Protein AF-A0A968U7D8-F1 (afdb_monomer)

Nearest PDB structures (foldseek):
  7tpj-assembly1_B  TM=7.126E-01  e=6.373E-02  Cupriavidus metallidurans

Radius of gyration: 24.8 Å; Cα contacts (8 Å, |Δi|>4): 203; chains: 1; bounding box: 67×47×80 Å

Mean predicted aligned error: 13.42 Å

Solvent-accessible surface area (backbone atoms only — not comparable to full-atom values): 14928 Å² total; per-residue (Å²): 137,85,56,70,62,60,52,45,51,53,50,19,68,74,64,77,76,44,63,62,69,59,46,50,49,50,52,21,46,52,28,24,49,52,45,13,66,78,21,48,62,56,19,66,32,85,82,35,56,47,71,46,37,78,76,50,53,60,85,88,51,54,75,68,51,71,77,50,54,69,52,52,14,35,64,42,42,37,27,17,17,24,6,52,51,35,49,51,51,51,51,50,52,52,50,51,52,51,50,49,51,54,52,47,70,71,28,71,66,41,72,70,35,66,68,62,45,55,50,51,52,51,50,52,50,50,52,50,56,48,51,62,50,29,60,67,30,57,53,72,86,40,64,67,54,40,50,51,50,52,53,48,52,52,51,50,51,50,55,47,38,73,58,65,68,66,73,85,74,81,64,98,54,73,60,65,57,50,52,51,51,52,51,51,51,53,50,50,51,51,50,54,67,54,45,52,63,53,51,50,38,51,54,54,48,51,55,50,52,52,53,50,49,53,29,54,48,33,45,73,74,67,40,52,66,60,20,50,52,47,50,51,51,51,58,50,55,65,73,67,56,61,76,86,49,50,71,56,45,54,59,57,50,58,65,57,54,73,76,64,72,80,81,76,80,86,78,78,136

Secondary structure (DSSP, 8-state):
---HHHHHHHHHHHHT--HHHHHHHHHHHHHHHHHHHHTTTT-S-TT-HHHHHHHH--GGGHHHHHT------HHHHHHHHHHHHHHHHHHHHHHHHHHHHHHHHT-HHHHH-HHHHHHHHHHHHHHHHHHHHHHH---TTSHHHHHHHHHHHHHHHHHHHHHH-----S---HHHHHHHHHHHHHHHHHHHHHHHHHHHHHHHHHHHHHHHHHHHHHHHTT-HHHHHHHHHHHHHHHHTS-GGGHHHHHHHHHHHHTT----------

Sequence (269 aa):
MFNNRLQSLVSSLLSGRGGSELLYRIIAGYTGGRIGLDHLAFGAGPGSAALLYQHYRPDWAGREAEMMFQLHSTPVQIWAELGSAGVLTSAIAILALLGLFIRLHFCASWQRDRTHQVITYALFGGLLAYGVQAITDYQLDVFAISGSLVITIASLAYIGQVHTKELVTLGDYPQPRRWLAVTVTAFSTAAIVWIVPVDAAWHFSAIGFNSLDDIAYDARNGDLEKAQDGLQKFKRNTRTLPRACELGVLLSISVGLESWQPIKAISRP

Foldseek 3Di:
DPDPPVVCVVVCVVVVNPPLLVLLLVQLLQLLVVLLVVVAAFAPAPPCQLVCQVVSGDPVSPPSSVPDSHSFAQVSNQSRHGHPNSVVVVVVVVVVLVVLVVVLVPQPVNVVDPVLVVLSCVLVVVVVVVVVNRRRGPCCVPPLVVLVNVVSVVSSVVSSCVRVVDDPCPDPDPVVVVVVVVVSVVVSVVSVVVVVLLVVLVVVVVVLVVLQVVLVVCVVVVVPVVSVVSVVVSVVVVVPDPPVSVVNNVVVVVVVVVPDDDDDDPDDD

Structure (mmCIF, N/CA/C/O backbone):
data_AF-A0A968U7D8-F1
#
_entry.id   AF-A0A968U7D8-F1
#
loop_
_atom_site.group_PDB
_atom_site.id
_atom_site.type_symbol
_atom_site.label_atom_id
_atom_site.label_alt_id
_atom_site.label_comp_id
_atom_site.label_asym_id
_atom_site.label_entity_id
_atom_site.label_seq_id
_atom_site.pdbx_PDB_ins_code
_atom_site.Cartn_x
_atom_site.Cartn_y
_atom_site.Cartn_z
_atom_site.occupancy
_atom_site.B_iso_or_equiv
_atom_site.auth_seq_id
_atom_site.auth_comp_id
_atom_site.auth_asym_id
_atom_site.auth_atom_id
_atom_site.pdbx_PDB_model_num
ATOM 1 N N . MET A 1 1 ? 15.044 -4.299 12.269 1.00 37.12 1 MET A N 1
ATOM 2 C CA . MET A 1 1 ? 15.496 -4.172 10.868 1.00 37.12 1 MET A CA 1
ATOM 3 C C . MET A 1 1 ? 15.237 -2.742 10.418 1.00 37.12 1 MET A C 1
ATOM 5 O O . MET A 1 1 ? 14.148 -2.438 9.956 1.00 37.12 1 MET A O 1
ATOM 9 N N . PHE A 1 2 ? 16.181 -1.836 10.668 1.00 31.83 2 PHE A N 1
ATOM 10 C CA . PHE A 1 2 ? 16.073 -0.438 10.250 1.00 31.83 2 PH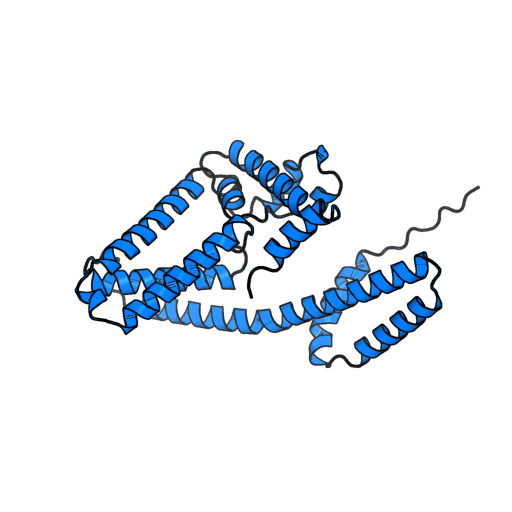E A CA 1
ATOM 11 C C . PHE A 1 2 ? 16.636 -0.338 8.823 1.00 31.83 2 PHE A C 1
ATOM 13 O O . PHE A 1 2 ? 17.811 -0.587 8.596 1.00 31.83 2 PHE A O 1
ATOM 20 N N . ASN A 1 3 ? 15.721 -0.109 7.885 1.00 49.12 3 ASN A N 1
ATOM 21 C CA . ASN A 1 3 ? 15.834 0.247 6.470 1.00 49.12 3 ASN A CA 1
ATOM 22 C C . ASN A 1 3 ? 17.197 0.103 5.737 1.00 49.12 3 ASN A C 1
ATOM 24 O O . ASN A 1 3 ? 17.855 1.097 5.424 1.00 49.12 3 ASN A O 1
ATOM 28 N N . ASN A 1 4 ? 17.536 -1.123 5.313 1.00 55.88 4 ASN A N 1
ATOM 29 C CA . ASN A 1 4 ? 18.620 -1.383 4.350 1.00 55.88 4 ASN A CA 1
ATOM 30 C C . ASN A 1 4 ? 18.441 -0.615 3.022 1.00 55.88 4 ASN A C 1
ATOM 32 O O . ASN A 1 4 ? 19.430 -0.382 2.339 1.00 55.88 4 ASN A O 1
ATOM 36 N N . ARG A 1 5 ? 17.212 -0.200 2.661 1.00 54.72 5 ARG A N 1
ATOM 37 C CA . ARG A 1 5 ? 16.933 0.555 1.426 1.00 54.72 5 ARG A CA 1
ATOM 38 C C . ARG A 1 5 ? 17.212 2.050 1.559 1.00 54.72 5 ARG A C 1
ATOM 40 O O . ARG A 1 5 ? 17.723 2.673 0.645 1.00 54.72 5 ARG A O 1
ATOM 47 N N . LEU A 1 6 ? 16.942 2.650 2.716 1.00 58.19 6 LEU A N 1
ATOM 48 C CA . LEU A 1 6 ? 17.333 4.046 2.970 1.00 58.19 6 LEU A CA 1
ATOM 49 C C . LEU A 1 6 ? 18.855 4.152 3.089 1.00 58.19 6 LEU A C 1
ATOM 51 O O . LEU A 1 6 ? 19.464 5.085 2.574 1.00 58.19 6 LEU A O 1
ATOM 55 N N . GLN A 1 7 ? 19.473 3.140 3.699 1.00 61.81 7 GLN A N 1
ATOM 56 C CA . GLN A 1 7 ? 20.921 3.017 3.748 1.00 61.81 7 GLN A CA 1
ATOM 57 C C . GLN A 1 7 ? 21.521 2.730 2.363 1.00 61.81 7 GLN A C 1
ATOM 59 O O . GLN A 1 7 ? 22.565 3.301 2.060 1.00 61.81 7 GLN A O 1
ATOM 64 N N . SER A 1 8 ? 20.860 1.934 1.507 1.00 58.19 8 SER A N 1
ATOM 65 C CA . SER A 1 8 ? 21.276 1.746 0.110 1.00 58.19 8 SER A CA 1
ATOM 66 C C . SER A 1 8 ? 21.090 3.012 -0.713 1.00 58.19 8 SER A C 1
ATOM 68 O O . SER A 1 8 ? 21.967 3.314 -1.502 1.00 58.19 8 SER A O 1
ATOM 70 N N . LEU A 1 9 ? 20.030 3.796 -0.508 1.00 58.75 9 LEU A N 1
ATOM 71 C CA . LEU A 1 9 ? 19.824 5.084 -1.180 1.00 58.75 9 LEU A CA 1
ATOM 72 C C . LEU A 1 9 ? 20.915 6.088 -0.800 1.00 58.75 9 LEU A C 1
ATOM 74 O O . LEU A 1 9 ? 21.513 6.707 -1.675 1.00 58.75 9 LEU A O 1
ATOM 78 N N . VAL A 1 10 ? 21.227 6.210 0.493 1.00 63.12 10 VAL A N 1
ATOM 79 C CA . VAL A 1 10 ? 22.286 7.104 0.987 1.00 63.12 10 VAL A CA 1
ATOM 80 C C . VAL A 1 10 ? 23.666 6.632 0.523 1.00 63.12 10 VAL A C 1
ATOM 82 O O . VAL A 1 10 ? 24.458 7.441 0.041 1.00 63.12 10 VAL A O 1
ATOM 85 N N . SER A 1 11 ? 23.957 5.330 0.599 1.00 59.91 11 SER A N 1
ATOM 86 C CA . SER A 1 11 ? 25.235 4.780 0.134 1.00 59.91 11 SER A CA 1
ATOM 87 C C . SER A 1 11 ? 25.373 4.828 -1.390 1.00 59.91 11 SER A C 1
ATOM 89 O O . SER A 1 11 ? 26.472 5.050 -1.891 1.00 59.91 11 SER A O 1
ATOM 91 N N . SER A 1 12 ? 24.275 4.708 -2.137 1.00 53.06 12 SER A N 1
ATOM 92 C CA . SER A 1 12 ? 24.205 4.855 -3.597 1.00 53.06 12 SER A CA 1
ATOM 93 C C . SER A 1 12 ? 24.460 6.286 -4.052 1.00 53.06 12 SER A C 1
ATOM 95 O O . SER A 1 12 ? 25.180 6.495 -5.029 1.00 53.06 12 SER A O 1
ATOM 97 N N . LEU A 1 13 ? 23.916 7.265 -3.320 1.00 57.75 13 LEU A N 1
ATOM 98 C CA . LEU A 1 13 ? 24.145 8.689 -3.565 1.00 57.75 13 LEU A CA 1
ATOM 99 C C . LEU A 1 13 ? 25.605 9.076 -3.276 1.00 57.75 13 LEU A C 1
ATOM 101 O O . LEU A 1 13 ? 26.202 9.838 -4.029 1.00 57.75 13 LEU A O 1
ATOM 105 N N . LEU A 1 14 ? 26.188 8.521 -2.207 1.00 60.44 14 LEU A N 1
ATOM 106 C CA . LEU A 1 14 ? 27.573 8.777 -1.791 1.00 60.44 14 LEU A CA 1
ATOM 107 C C . LEU A 1 14 ? 28.621 8.040 -2.640 1.00 60.44 14 LEU A C 1
ATOM 109 O O . LEU A 1 14 ? 29.744 8.518 -2.764 1.00 60.44 14 LEU A O 1
ATOM 113 N N . SER A 1 15 ? 28.280 6.884 -3.218 1.00 57.31 15 SER A N 1
ATOM 114 C CA . SER A 1 15 ? 29.212 6.060 -4.007 1.00 57.31 15 SER A CA 1
ATOM 115 C C . SER A 1 15 ? 29.183 6.339 -5.512 1.00 57.31 15 SER A C 1
ATOM 117 O O . SER A 1 15 ? 29.984 5.761 -6.245 1.00 57.31 15 SER A O 1
ATOM 119 N N . GLY A 1 16 ? 28.259 7.182 -5.996 1.00 45.59 16 GLY A N 1
ATOM 120 C CA . GLY A 1 16 ? 28.111 7.495 -7.424 1.00 45.59 16 GLY A CA 1
ATOM 121 C C . GLY A 1 16 ? 27.744 6.290 -8.305 1.00 45.59 16 GLY A C 1
ATOM 122 O O . GLY A 1 16 ? 27.796 6.392 -9.527 1.00 45.59 16 GLY A O 1
ATOM 123 N N . ARG A 1 17 ? 27.388 5.145 -7.700 1.00 46.56 17 ARG A N 1
ATOM 124 C CA . ARG A 1 17 ? 27.105 3.867 -8.379 1.00 46.56 17 ARG A CA 1
ATOM 125 C C . ARG A 1 17 ? 25.620 3.490 -8.437 1.00 46.56 17 ARG A C 1
ATOM 127 O O . ARG A 1 17 ? 25.299 2.494 -9.074 1.00 46.56 17 ARG A O 1
ATOM 134 N N . GLY A 1 18 ? 24.714 4.249 -7.815 1.00 46.81 18 GLY A N 1
ATOM 135 C CA . GLY A 1 18 ? 23.288 3.887 -7.734 1.00 46.81 18 GLY A CA 1
ATOM 136 C C . GLY A 1 18 ? 22.335 4.892 -8.376 1.00 46.81 18 GLY A C 1
ATOM 137 O O . GLY A 1 18 ? 21.416 5.382 -7.726 1.00 46.81 18 GLY A O 1
ATOM 138 N N . GLY A 1 19 ? 22.545 5.184 -9.662 1.00 55.16 19 GLY A N 1
ATOM 139 C CA . GLY A 1 19 ? 21.621 6.002 -10.453 1.00 55.16 19 GLY A CA 1
ATOM 140 C C . GLY A 1 19 ? 20.276 5.320 -10.731 1.00 55.16 19 GLY A C 1
ATOM 141 O O . GLY A 1 19 ? 19.266 6.009 -10.817 1.00 55.16 19 GLY A O 1
ATOM 142 N N . SER A 1 20 ? 20.232 3.987 -10.800 1.00 64.81 20 SER A N 1
ATOM 143 C CA . SER A 1 20 ? 19.057 3.253 -11.284 1.00 64.81 20 SER A CA 1
ATOM 144 C C . SER A 1 20 ? 17.862 3.300 -10.323 1.00 64.81 20 SER A C 1
ATOM 146 O O . SER A 1 20 ? 16.772 3.635 -10.757 1.00 64.81 20 SER A O 1
ATOM 148 N N . GLU A 1 21 ? 18.021 3.076 -9.009 1.00 69.75 21 GLU A N 1
ATOM 149 C CA . GLU A 1 21 ? 16.874 3.065 -8.069 1.00 69.75 21 GLU A CA 1
ATOM 150 C C . GLU A 1 21 ? 16.147 4.415 -7.977 1.00 69.75 21 GLU A C 1
ATOM 152 O O . GLU A 1 21 ? 14.916 4.481 -7.973 1.00 69.75 21 GLU A O 1
ATOM 157 N N . LEU A 1 22 ? 16.903 5.508 -7.909 1.00 73.81 22 LEU A N 1
ATOM 158 C CA . LEU A 1 22 ? 16.326 6.846 -7.837 1.00 73.81 22 LEU A CA 1
ATOM 159 C C . LEU A 1 22 ? 15.701 7.233 -9.184 1.00 73.81 22 LEU A C 1
ATOM 161 O O . LEU A 1 22 ? 14.595 7.774 -9.209 1.00 73.81 22 LEU A O 1
ATOM 165 N N . LEU A 1 23 ? 16.357 6.884 -10.295 1.00 76.69 23 LEU A N 1
ATOM 166 C CA . LEU A 1 23 ? 15.823 7.086 -11.638 1.00 76.69 23 LEU A CA 1
ATOM 167 C C . LEU A 1 23 ? 14.521 6.298 -11.845 1.00 76.69 23 LEU A C 1
ATOM 169 O O . LEU A 1 23 ? 13.540 6.883 -12.294 1.00 76.69 23 LEU A O 1
ATOM 173 N N . TYR A 1 24 ? 14.447 5.043 -11.393 1.00 77.00 24 TYR A N 1
ATOM 174 C CA . TYR A 1 24 ? 13.228 4.228 -11.411 1.00 77.00 24 TYR A CA 1
ATOM 175 C C . TYR A 1 24 ? 12.066 4.910 -10.685 1.00 77.00 24 TYR A C 1
ATOM 177 O O . TYR A 1 24 ? 10.946 4.947 -11.193 1.00 77.00 24 TYR A O 1
ATOM 185 N N . ARG A 1 25 ? 12.323 5.510 -9.519 1.00 79.50 25 ARG A N 1
ATOM 186 C CA . ARG A 1 25 ? 11.300 6.234 -8.746 1.00 79.50 25 ARG A CA 1
ATOM 187 C C . ARG A 1 25 ? 10.848 7.515 -9.440 1.00 79.50 25 ARG A C 1
ATOM 189 O O . ARG A 1 25 ? 9.661 7.828 -9.407 1.00 79.50 25 ARG A O 1
ATOM 196 N N . ILE A 1 26 ? 11.766 8.238 -10.085 1.00 84.88 26 ILE A N 1
ATOM 197 C CA . ILE A 1 26 ? 11.431 9.428 -10.880 1.00 84.88 26 ILE A CA 1
ATOM 198 C C . ILE A 1 26 ? 10.579 9.035 -12.088 1.00 84.88 26 ILE A C 1
ATOM 200 O O . ILE A 1 26 ? 9.543 9.654 -12.321 1.00 84.88 26 ILE A O 1
ATOM 204 N N . ILE A 1 27 ? 10.978 7.998 -12.831 1.00 86.25 27 ILE A N 1
ATOM 205 C CA . ILE A 1 27 ? 10.233 7.482 -13.987 1.00 86.25 27 ILE A CA 1
ATOM 206 C C . ILE A 1 27 ? 8.830 7.062 -13.555 1.00 86.25 27 ILE A C 1
ATOM 208 O O . ILE A 1 27 ? 7.844 7.460 -14.178 1.00 86.25 27 ILE A O 1
ATOM 212 N N . ALA A 1 28 ? 8.727 6.292 -12.473 1.00 86.75 28 ALA A N 1
ATOM 213 C CA . ALA A 1 28 ? 7.457 5.832 -11.940 1.00 86.75 28 ALA A CA 1
ATOM 214 C C . ALA A 1 28 ? 6.570 6.996 -11.473 1.00 86.75 28 ALA A C 1
ATOM 216 O O . ALA A 1 28 ? 5.401 7.063 -11.847 1.00 86.75 28 ALA A O 1
ATOM 217 N N . GLY A 1 29 ? 7.129 7.961 -10.736 1.00 89.44 29 GLY A N 1
ATOM 218 C CA . GLY A 1 29 ? 6.419 9.167 -10.310 1.00 89.44 29 GLY A CA 1
ATOM 219 C C . GLY A 1 29 ? 5.923 10.011 -11.487 1.00 89.44 29 GLY A C 1
ATOM 220 O O . GLY A 1 29 ? 4.773 10.444 -11.490 1.00 89.44 29 GLY A O 1
ATOM 221 N N . TYR A 1 30 ? 6.754 10.193 -12.516 1.00 90.38 30 TYR A N 1
ATOM 222 C CA . TYR A 1 30 ? 6.386 10.910 -13.738 1.00 90.38 30 TYR A CA 1
ATOM 223 C C . TYR A 1 30 ? 5.259 10.201 -14.496 1.00 90.38 30 TYR A C 1
ATOM 225 O O . TYR A 1 30 ? 4.249 10.818 -14.837 1.00 90.38 30 TYR A O 1
ATOM 233 N N . THR A 1 31 ? 5.413 8.894 -14.717 1.00 90.19 31 THR A N 1
ATOM 234 C CA . THR A 1 31 ? 4.444 8.059 -15.440 1.00 90.19 31 THR A CA 1
ATOM 235 C C . THR A 1 31 ? 3.095 8.061 -14.722 1.00 90.19 31 THR A C 1
ATOM 237 O O . THR A 1 31 ? 2.067 8.324 -15.340 1.00 90.19 31 THR A O 1
ATOM 240 N N . GLY A 1 32 ? 3.085 7.868 -13.401 1.00 90.69 32 GLY A N 1
ATOM 241 C CA . GLY A 1 32 ? 1.855 7.896 -12.603 1.00 90.69 32 GLY A CA 1
ATOM 242 C C . GLY A 1 32 ? 1.216 9.263 -12.494 1.00 90.69 32 GLY A C 1
ATOM 243 O O . GLY A 1 32 ? -0.008 9.376 -12.542 1.00 90.69 32 GLY A O 1
ATOM 244 N N . GLY A 1 33 ? 2.040 10.308 -12.410 1.00 91.88 33 GLY A N 1
ATOM 245 C CA . GLY A 1 33 ? 1.580 11.685 -12.503 1.00 91.88 33 GLY A CA 1
ATOM 246 C C . GLY A 1 33 ? 0.805 11.917 -13.796 1.00 91.88 33 GLY A C 1
ATOM 247 O O . GLY A 1 33 ? -0.319 12.405 -13.740 1.00 91.88 33 GLY A O 1
ATOM 248 N N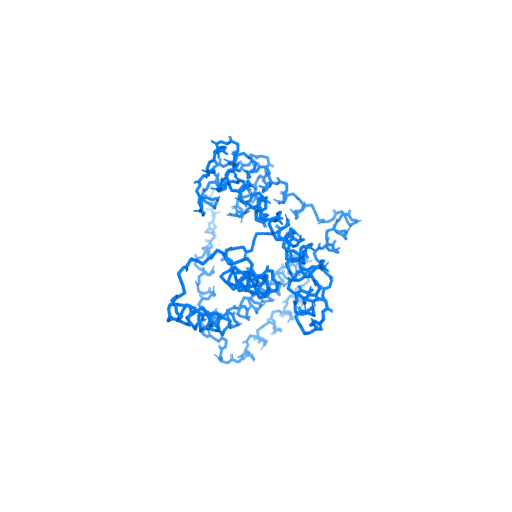 . ARG A 1 34 ? 1.362 11.496 -14.941 1.00 94.06 34 ARG A N 1
ATOM 249 C CA . ARG A 1 34 ? 0.716 11.613 -16.259 1.00 94.06 34 ARG A CA 1
ATOM 250 C C . ARG A 1 34 ? -0.579 10.806 -16.356 1.00 94.06 34 ARG A C 1
ATOM 252 O O . ARG A 1 34 ? -1.584 11.366 -16.771 1.00 94.06 34 ARG A O 1
ATOM 259 N N . ILE A 1 35 ? -0.583 9.548 -15.906 1.00 93.06 35 ILE A N 1
ATOM 260 C CA . ILE A 1 35 ? -1.795 8.709 -15.905 1.00 93.06 35 ILE A CA 1
ATOM 261 C C . ILE A 1 35 ? -2.927 9.383 -15.116 1.00 93.06 35 ILE A C 1
ATOM 263 O O . ILE A 1 35 ? -4.050 9.482 -15.612 1.00 93.06 35 ILE A O 1
ATOM 267 N N . GLY A 1 36 ? -2.636 9.869 -13.904 1.00 92.50 36 GLY A N 1
ATOM 268 C CA . GLY A 1 36 ? -3.647 10.514 -13.065 1.00 92.50 36 GLY A CA 1
ATOM 269 C C . GLY A 1 36 ? -4.061 11.903 -13.563 1.00 92.50 36 GLY A C 1
ATOM 270 O O . GLY A 1 36 ? -5.214 12.286 -13.387 1.00 92.50 36 GLY A O 1
ATOM 271 N N . LEU A 1 37 ? -3.171 12.644 -14.237 1.00 94.50 37 LEU A N 1
ATOM 272 C CA . LEU A 1 37 ? -3.524 13.910 -14.896 1.00 94.50 37 LEU A CA 1
ATOM 273 C C . LEU A 1 37 ? -4.498 13.707 -16.063 1.00 94.50 37 LEU A C 1
ATOM 275 O O . LEU A 1 37 ? -5.379 14.540 -16.258 1.00 94.50 37 LEU A O 1
ATOM 279 N N . ASP A 1 38 ? -4.387 12.594 -16.786 1.00 95.00 38 ASP A N 1
ATOM 280 C CA . ASP A 1 38 ? -5.329 12.242 -17.852 1.00 95.00 38 ASP A CA 1
ATOM 281 C C . ASP A 1 38 ? -6.670 11.724 -17.296 1.00 95.00 38 ASP A C 1
ATOM 283 O O . ASP A 1 38 ? -7.700 11.814 -17.963 1.00 95.00 38 ASP A O 1
ATOM 287 N N . HIS A 1 39 ? -6.686 11.241 -16.047 1.00 92.50 39 HIS A N 1
ATOM 288 C CA . HIS A 1 39 ? -7.860 10.660 -15.391 1.00 92.50 39 HIS A CA 1
ATOM 289 C C . HIS A 1 39 ? -8.151 11.297 -14.018 1.00 92.50 39 HIS A C 1
ATOM 291 O O . HIS A 1 39 ? -8.245 10.624 -12.992 1.00 92.50 39 HIS A O 1
ATOM 297 N N . LEU A 1 40 ? -8.339 12.618 -13.990 1.00 92.69 40 LEU A N 1
ATOM 298 C CA . LEU A 1 40 ? -8.380 13.408 -12.748 1.00 92.69 40 LEU A CA 1
ATOM 299 C C . LEU A 1 40 ? -9.412 12.955 -11.704 1.00 92.69 40 LEU A C 1
ATOM 301 O O . LEU A 1 40 ? -9.119 12.964 -10.509 1.00 92.69 40 LEU A O 1
ATOM 305 N N . ALA A 1 41 ? -10.642 12.634 -12.110 1.00 87.44 41 ALA A N 1
ATOM 306 C CA . ALA A 1 41 ? -11.737 12.415 -11.161 1.00 87.44 41 ALA A CA 1
ATOM 307 C C . ALA A 1 41 ? -11.654 11.037 -10.487 1.00 87.44 41 ALA A C 1
ATOM 309 O O . ALA A 1 41 ? -11.592 10.956 -9.262 1.00 87.44 41 ALA A O 1
ATOM 310 N N . PHE A 1 42 ? -11.622 9.975 -11.294 1.00 90.94 42 PHE A N 1
ATOM 311 C CA . PHE A 1 42 ? -11.740 8.587 -10.835 1.00 90.94 42 PHE A CA 1
ATOM 312 C C . PHE A 1 42 ? -10.511 7.730 -11.146 1.00 90.94 42 PHE A C 1
ATOM 314 O O . PHE A 1 42 ? -10.536 6.532 -10.884 1.00 90.94 42 PHE A O 1
ATOM 321 N N . GLY A 1 43 ? -9.450 8.332 -11.690 1.00 92.38 43 GLY A N 1
ATOM 322 C CA . GLY A 1 43 ? -8.275 7.608 -12.151 1.00 92.38 43 GLY A CA 1
ATOM 323 C C . GLY A 1 43 ? -8.581 6.694 -13.332 1.00 92.38 43 GLY A C 1
ATOM 324 O O . GLY A 1 43 ? -9.683 6.688 -13.888 1.00 92.38 43 GLY A O 1
ATOM 325 N N . ALA A 1 44 ? -7.574 5.936 -13.741 1.00 91.94 44 ALA A N 1
ATOM 326 C CA . ALA A 1 44 ? -7.688 5.007 -14.855 1.00 91.94 44 ALA A CA 1
ATOM 327 C C . ALA A 1 44 ? -8.373 3.669 -14.487 1.00 91.94 44 ALA A C 1
ATOM 329 O O . ALA A 1 44 ? -8.564 2.803 -15.342 1.00 91.94 44 ALA A O 1
ATOM 330 N N . GLY A 1 45 ? -8.764 3.499 -13.221 1.00 89.75 45 GLY A N 1
ATOM 331 C CA . GLY A 1 45 ? -9.384 2.297 -12.672 1.00 89.75 45 GLY A CA 1
ATOM 332 C C . GLY A 1 45 ? -8.394 1.416 -11.897 1.00 89.75 45 GLY A C 1
ATOM 333 O O . GLY A 1 45 ? -7.195 1.410 -12.195 1.00 89.75 45 GLY A O 1
ATOM 334 N N . PRO A 1 46 ? -8.870 0.647 -10.901 1.00 85.38 46 PRO A N 1
ATOM 335 C CA . PRO A 1 46 ? -8.014 -0.211 -10.085 1.00 85.38 46 PRO A CA 1
ATOM 336 C C . PRO A 1 46 ? -7.339 -1.294 -10.935 1.00 85.38 46 PRO A C 1
ATOM 338 O O . PRO A 1 46 ? -7.989 -1.957 -11.743 1.00 85.38 46 PRO A O 1
ATOM 341 N N . GLY A 1 47 ? -6.030 -1.472 -10.761 1.00 84.31 47 GLY A N 1
ATOM 342 C CA . GLY A 1 47 ? -5.214 -2.421 -11.525 1.00 84.31 47 GLY A CA 1
ATOM 343 C C . GLY A 1 47 ? -4.877 -2.000 -12.963 1.00 84.31 47 GLY A C 1
ATOM 344 O O . GLY A 1 47 ? -4.163 -2.725 -13.655 1.00 84.31 47 GLY A O 1
ATOM 345 N N . SER A 1 48 ? -5.344 -0.838 -13.433 1.00 88.25 48 SER A N 1
ATOM 346 C CA . SER A 1 48 ? -5.058 -0.339 -14.792 1.00 88.25 48 SER A CA 1
ATOM 347 C C . SER A 1 48 ? -3.610 0.126 -14.973 1.00 88.25 48 SER A C 1
ATOM 349 O O . SER A 1 48 ? -3.082 0.130 -16.087 1.00 88.25 48 SER A O 1
ATOM 351 N N . ALA A 1 49 ? -2.951 0.487 -13.874 1.00 87.12 49 ALA A N 1
ATOM 352 C CA . ALA A 1 49 ? -1.617 1.060 -13.848 1.00 87.12 49 ALA A CA 1
ATOM 353 C C . ALA A 1 49 ? -0.576 0.230 -14.611 1.00 87.12 49 ALA A C 1
ATOM 355 O O . ALA A 1 49 ? 0.197 0.789 -15.383 1.00 87.12 49 ALA A O 1
ATOM 356 N N . ALA A 1 50 ? -0.575 -1.095 -14.435 1.00 85.56 50 ALA A N 1
ATOM 357 C CA . ALA A 1 50 ? 0.390 -1.980 -15.088 1.00 85.56 50 ALA A CA 1
ATOM 358 C C . ALA A 1 50 ? 0.194 -2.053 -16.611 1.00 85.56 50 ALA A C 1
ATOM 360 O O . ALA A 1 50 ? 1.164 -2.163 -17.361 1.00 85.56 50 ALA A O 1
ATOM 361 N N . LEU A 1 51 ? -1.056 -1.947 -17.073 1.00 87.56 51 LEU A N 1
ATOM 362 C CA . LEU A 1 51 ? -1.400 -1.945 -18.496 1.00 87.56 51 LEU A CA 1
ATOM 363 C C . LEU A 1 51 ? -1.052 -0.603 -19.148 1.00 87.56 51 LEU A C 1
ATOM 365 O O . LEU A 1 51 ? -0.529 -0.561 -20.260 1.00 87.56 51 LEU A O 1
ATOM 369 N N . LEU A 1 52 ? -1.316 0.496 -18.440 1.00 88.69 52 LEU A N 1
ATOM 370 C CA . LEU A 1 52 ? -1.090 1.852 -18.936 1.00 88.69 52 LEU A CA 1
ATOM 371 C C . LEU A 1 52 ? 0.362 2.301 -18.819 1.00 88.69 52 LEU A C 1
ATOM 373 O O . LEU A 1 52 ? 0.776 3.192 -19.558 1.00 88.69 52 LEU A O 1
ATOM 377 N N . TYR A 1 53 ? 1.157 1.665 -17.957 1.00 87.81 53 TYR A N 1
ATOM 378 C CA . TYR A 1 53 ? 2.563 2.009 -17.767 1.00 87.81 53 TYR A CA 1
ATOM 379 C C . TYR A 1 53 ? 3.322 2.081 -19.099 1.00 87.81 53 TYR A C 1
ATOM 381 O O . TYR A 1 53 ? 4.007 3.062 -19.372 1.00 87.81 53 TYR A O 1
ATOM 389 N N . GLN A 1 54 ? 3.129 1.090 -19.977 1.00 86.88 54 GLN A N 1
ATOM 390 C CA . GLN A 1 54 ? 3.812 1.026 -21.273 1.00 86.88 54 GLN A CA 1
ATOM 391 C C . GLN A 1 54 ? 3.392 2.142 -22.238 1.00 86.88 54 GLN A C 1
ATOM 393 O O . GLN A 1 54 ? 4.190 2.551 -23.077 1.00 86.88 54 GLN A O 1
ATOM 398 N N . HIS A 1 55 ? 2.164 2.649 -22.111 1.00 88.12 55 HIS A N 1
ATOM 399 C CA . HIS A 1 55 ? 1.666 3.755 -22.926 1.00 88.12 55 HIS A CA 1
ATOM 400 C C . HIS A 1 55 ? 2.199 5.112 -22.447 1.00 88.12 55 HIS A C 1
ATOM 402 O O . HIS A 1 55 ? 2.495 5.986 -23.256 1.00 88.12 55 HIS A O 1
ATOM 408 N N . TYR A 1 56 ? 2.340 5.279 -21.131 1.00 87.81 56 TYR A N 1
ATOM 409 C CA . TYR A 1 56 ? 2.720 6.548 -20.507 1.00 87.81 56 TYR A CA 1
ATOM 410 C C . TYR A 1 56 ? 4.213 6.679 -20.199 1.00 87.81 56 TYR A C 1
ATOM 412 O O . TYR A 1 56 ? 4.639 7.743 -19.728 1.00 87.81 56 TYR A O 1
ATOM 420 N N . ARG A 1 57 ? 5.003 5.628 -20.457 1.00 86.25 57 ARG A N 1
ATOM 421 C CA . ARG A 1 57 ? 6.441 5.617 -20.185 1.00 86.25 57 ARG A CA 1
ATOM 422 C C . ARG A 1 57 ? 7.142 6.763 -20.931 1.00 86.25 57 ARG A C 1
ATOM 424 O O . ARG A 1 57 ? 6.841 7.016 -22.097 1.00 86.25 57 ARG A O 1
ATOM 431 N N . PRO A 1 58 ? 8.080 7.466 -20.288 1.00 84.31 58 PRO A N 1
ATOM 432 C CA . PRO A 1 58 ? 8.821 8.526 -20.949 1.00 84.31 58 PRO A CA 1
ATOM 433 C C . PRO A 1 58 ? 9.854 7.982 -21.944 1.00 84.31 58 PRO A C 1
ATOM 435 O O . PRO A 1 58 ? 10.619 7.076 -21.616 1.00 84.31 58 PRO A O 1
ATOM 438 N N . ASP A 1 59 ? 9.962 8.619 -23.113 1.00 83.88 59 ASP A N 1
ATOM 439 C CA . ASP A 1 59 ? 10.936 8.248 -24.156 1.00 83.88 59 ASP A CA 1
ATOM 440 C C . ASP A 1 59 ? 12.396 8.357 -23.680 1.00 83.88 59 ASP A C 1
ATOM 442 O O . ASP A 1 59 ? 13.275 7.638 -24.151 1.00 83.88 59 ASP A O 1
ATOM 446 N N . TRP A 1 60 ? 12.662 9.233 -22.705 1.00 81.56 60 TRP A N 1
ATOM 447 C CA . TRP A 1 60 ? 13.997 9.452 -22.141 1.00 81.56 60 TRP A CA 1
ATOM 448 C C . TRP A 1 60 ? 14.465 8.343 -21.188 1.00 81.56 60 TRP A C 1
ATOM 450 O O . TRP A 1 60 ? 15.652 8.283 -20.878 1.00 81.56 60 TRP A O 1
ATOM 460 N N . ALA A 1 61 ? 13.568 7.473 -20.713 1.00 74.38 61 ALA A N 1
ATOM 461 C CA . ALA A 1 61 ? 13.904 6.437 -19.734 1.00 74.38 61 ALA A CA 1
ATOM 462 C C . ALA A 1 61 ? 14.481 5.151 -20.348 1.00 74.38 61 ALA A C 1
ATOM 464 O O . ALA A 1 61 ? 15.006 4.301 -19.627 1.00 74.38 61 ALA A O 1
ATOM 465 N N . GLY A 1 62 ? 14.417 5.011 -21.676 1.00 73.81 62 GLY A N 1
ATOM 466 C CA . GLY A 1 62 ? 15.029 3.905 -22.409 1.00 73.81 62 GLY A CA 1
ATOM 467 C C . GLY A 1 62 ? 14.654 2.518 -21.867 1.00 73.81 62 GLY A C 1
ATOM 468 O O . GLY A 1 62 ? 13.525 2.266 -21.450 1.00 73.81 62 GLY A O 1
ATOM 469 N N . ARG A 1 63 ? 15.637 1.611 -21.864 1.00 67.94 63 ARG A N 1
ATOM 470 C CA . ARG A 1 63 ? 15.477 0.190 -21.509 1.00 67.94 63 ARG A CA 1
ATOM 471 C C . ARG A 1 63 ? 15.148 -0.054 -20.027 1.00 67.94 63 ARG A C 1
ATOM 473 O O . ARG A 1 63 ? 14.641 -1.117 -19.685 1.00 67.94 63 ARG A O 1
ATOM 480 N N . GLU A 1 64 ? 15.417 0.915 -19.153 1.00 67.19 64 GLU A N 1
ATOM 481 C CA . GLU A 1 64 ? 15.115 0.824 -17.719 1.00 67.19 64 GLU A CA 1
ATOM 482 C C . GLU A 1 64 ? 13.604 0.879 -17.448 1.00 67.19 64 GLU A C 1
ATOM 484 O O . GLU A 1 64 ? 13.100 0.114 -16.629 1.00 67.19 64 GLU A O 1
ATOM 489 N N . ALA A 1 65 ? 12.855 1.698 -18.194 1.00 64.56 65 ALA A N 1
ATOM 490 C CA . ALA A 1 65 ? 11.395 1.740 -18.097 1.00 64.56 65 ALA A CA 1
ATOM 491 C C . ALA A 1 65 ? 10.712 0.514 -18.727 1.00 64.56 65 ALA A C 1
ATOM 493 O O . ALA A 1 65 ? 9.623 0.137 -18.311 1.00 64.56 65 ALA A O 1
ATOM 494 N N . GLU A 1 66 ? 11.331 -0.139 -19.713 1.00 64.25 66 GLU A N 1
ATOM 495 C CA . GLU A 1 66 ? 10.734 -1.306 -20.384 1.00 64.25 66 GLU A CA 1
ATOM 496 C C . GLU A 1 66 ? 10.596 -2.522 -19.460 1.00 64.25 66 GLU A C 1
ATOM 498 O O . GLU A 1 66 ? 9.687 -3.330 -19.642 1.00 64.25 66 GLU A O 1
ATOM 503 N N . MET A 1 67 ? 11.467 -2.641 -18.454 1.00 64.94 67 MET A N 1
ATOM 504 C CA . MET A 1 67 ? 11.420 -3.729 -17.471 1.00 64.94 67 MET A CA 1
ATOM 505 C C . MET A 1 67 ? 10.485 -3.432 -16.289 1.00 64.94 67 MET A C 1
ATOM 507 O O . MET A 1 67 ? 10.263 -4.307 -15.452 1.00 64.94 67 MET A O 1
ATOM 511 N N . MET A 1 68 ? 9.933 -2.218 -16.207 1.00 68.06 68 MET A N 1
ATOM 512 C CA . MET A 1 68 ? 9.035 -1.808 -15.133 1.00 68.06 68 MET A CA 1
ATOM 513 C C . MET A 1 68 ? 7.575 -1.912 -15.573 1.00 68.06 68 MET A C 1
ATOM 515 O O . MET A 1 68 ? 7.181 -1.416 -16.624 1.00 68.06 68 MET A O 1
ATOM 519 N N . PHE A 1 69 ? 6.752 -2.531 -14.728 1.00 72.19 69 PHE A N 1
ATOM 520 C CA . PHE A 1 69 ? 5.296 -2.607 -14.909 1.00 72.19 69 PHE A CA 1
ATOM 521 C C . PHE A 1 69 ? 4.530 -2.086 -13.683 1.00 72.19 69 PHE A C 1
ATOM 523 O O . PHE A 1 69 ? 3.319 -2.263 -13.584 1.00 72.19 69 PHE A O 1
ATOM 530 N N . GLN A 1 70 ? 5.220 -1.461 -12.723 1.00 78.81 70 GLN A N 1
ATOM 531 C CA . GLN A 1 70 ? 4.640 -0.989 -11.465 1.00 78.81 70 GLN A CA 1
ATOM 532 C C . GLN A 1 70 ? 5.165 0.407 -11.109 1.00 78.81 70 GLN A C 1
ATOM 534 O O . GLN A 1 70 ? 6.319 0.740 -11.377 1.00 78.81 70 GLN A O 1
ATOM 539 N N . LEU A 1 71 ? 4.317 1.230 -10.477 1.00 82.88 71 LEU A N 1
ATOM 540 C CA . LEU A 1 71 ? 4.685 2.592 -10.070 1.00 82.88 71 LEU A CA 1
ATOM 541 C C . LEU A 1 71 ? 5.422 2.654 -8.724 1.00 82.88 71 LEU A C 1
ATOM 543 O O . LEU A 1 71 ? 5.919 3.713 -8.350 1.00 82.88 71 LEU A O 1
ATOM 547 N N . HIS A 1 72 ? 5.498 1.535 -7.995 1.00 81.19 72 HIS A N 1
ATOM 548 C CA . HIS A 1 72 ? 6.279 1.377 -6.758 1.00 81.19 72 HIS A CA 1
ATOM 549 C C . HIS A 1 72 ? 6.120 2.516 -5.734 1.00 81.19 72 HIS A C 1
ATOM 551 O O . HIS A 1 72 ? 7.051 2.857 -5.009 1.00 81.19 72 HIS A O 1
ATOM 557 N N . SER A 1 73 ? 4.945 3.137 -5.659 1.00 87.81 73 SER A N 1
ATOM 558 C CA . SER A 1 73 ? 4.638 4.161 -4.663 1.00 87.81 73 SER A CA 1
ATOM 559 C C . SER A 1 73 ? 3.135 4.208 -4.454 1.00 87.81 73 SER A C 1
ATOM 561 O O . SER A 1 73 ? 2.383 4.458 -5.393 1.00 87.81 73 SER A O 1
ATOM 563 N N . THR A 1 74 ? 2.684 3.979 -3.220 1.00 90.69 74 THR A N 1
ATOM 564 C CA . THR A 1 74 ? 1.255 3.994 -2.885 1.00 90.69 74 THR A CA 1
ATOM 565 C C . THR A 1 74 ? 0.554 5.315 -3.218 1.00 90.69 74 THR A C 1
ATOM 567 O O . THR A 1 74 ? -0.506 5.250 -3.838 1.00 90.69 74 THR A O 1
ATOM 570 N N . PRO A 1 75 ? 1.089 6.512 -2.895 1.00 92.25 75 PRO A N 1
ATOM 571 C CA . PRO A 1 75 ? 0.416 7.758 -3.268 1.00 92.25 75 PRO A CA 1
ATOM 572 C C . PRO A 1 75 ? 0.320 7.945 -4.787 1.00 92.25 75 PRO A C 1
ATOM 574 O O . PRO A 1 75 ? -0.720 8.376 -5.281 1.00 92.25 75 PRO A O 1
ATOM 577 N N . VAL A 1 76 ? 1.367 7.577 -5.532 1.00 92.56 76 VAL A N 1
ATOM 578 C CA . VAL A 1 76 ? 1.369 7.661 -7.000 1.00 92.56 76 VA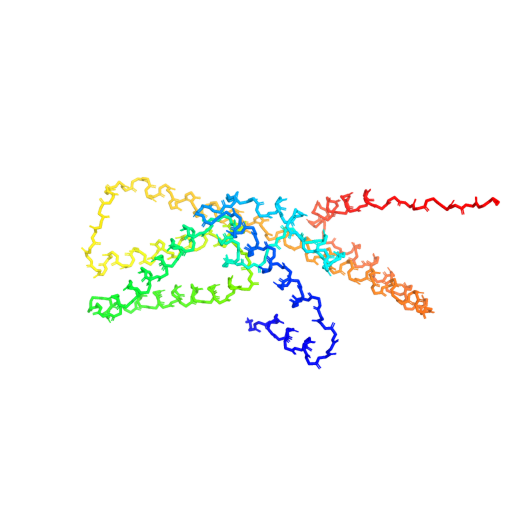L A CA 1
ATOM 579 C C . VAL A 1 76 ? 0.388 6.654 -7.603 1.00 92.56 76 VAL A C 1
ATOM 581 O O . VAL A 1 76 ? -0.337 6.998 -8.532 1.00 92.56 76 VAL A O 1
ATOM 584 N N . GLN A 1 77 ? 0.310 5.440 -7.050 1.00 93.31 77 GLN A N 1
ATOM 585 C CA . GLN A 1 77 ? -0.637 4.415 -7.484 1.00 93.31 77 GLN A CA 1
ATOM 586 C C . GLN A 1 77 ? -2.086 4.851 -7.241 1.00 93.31 77 GLN A C 1
ATOM 588 O O . GLN A 1 77 ? -2.905 4.770 -8.151 1.00 93.31 77 GLN A O 1
ATOM 593 N N . ILE A 1 78 ? -2.400 5.353 -6.040 1.00 92.50 78 ILE A N 1
ATOM 594 C CA . ILE A 1 78 ? -3.742 5.851 -5.700 1.00 92.50 78 ILE A CA 1
ATOM 595 C C . ILE A 1 78 ? -4.131 6.990 -6.642 1.00 92.50 78 ILE A C 1
ATOM 597 O O . ILE A 1 78 ? -5.250 7.011 -7.146 1.00 92.50 78 ILE A O 1
ATOM 601 N N . TRP A 1 79 ? -3.207 7.912 -6.918 1.00 95.25 79 TRP A N 1
ATOM 602 C CA . TRP A 1 79 ? -3.442 8.990 -7.873 1.00 95.25 79 TRP A CA 1
ATOM 603 C C . TRP A 1 79 ? -3.697 8.473 -9.296 1.00 95.25 79 TRP A C 1
ATOM 605 O O . TRP A 1 79 ? -4.660 8.891 -9.930 1.00 95.25 79 TRP A O 1
ATOM 615 N N . ALA A 1 80 ? -2.880 7.547 -9.794 1.00 93.00 80 ALA A N 1
ATOM 616 C CA . ALA A 1 80 ? -3.011 7.017 -11.149 1.00 93.00 80 ALA A CA 1
ATOM 617 C C . ALA A 1 80 ? -4.295 6.187 -11.343 1.00 93.00 80 ALA A C 1
ATOM 619 O O . ALA A 1 80 ? -4.986 6.329 -12.351 1.00 93.00 80 ALA A O 1
ATOM 620 N N . GLU A 1 81 ? -4.637 5.329 -10.380 1.00 93.81 81 GLU A N 1
ATOM 621 C CA . GLU A 1 81 ? -5.751 4.383 -10.513 1.00 93.81 81 GLU A CA 1
ATOM 622 C C . GLU A 1 81 ? -7.095 4.937 -10.053 1.00 93.81 81 GLU A C 1
ATOM 624 O O . GLU A 1 81 ? -8.117 4.581 -10.630 1.00 93.81 81 GLU A O 1
ATOM 629 N N . LEU A 1 82 ? -7.105 5.795 -9.029 1.00 91.50 82 LEU A N 1
ATOM 630 C CA . LEU A 1 82 ? -8.330 6.294 -8.394 1.00 91.50 82 LEU A CA 1
ATOM 631 C C . LEU A 1 82 ? -8.485 7.821 -8.486 1.00 91.50 82 LEU A C 1
ATOM 633 O O . LEU A 1 82 ? -9.519 8.359 -8.077 1.00 91.50 82 LEU A O 1
ATOM 637 N N . GLY A 1 83 ? -7.480 8.533 -9.005 1.00 93.62 83 GLY A N 1
ATOM 638 C CA . GLY A 1 83 ? -7.524 9.978 -9.209 1.00 93.62 83 GLY A CA 1
ATOM 639 C C . GLY A 1 83 ? -7.692 10.767 -7.909 1.00 93.62 83 GLY A C 1
ATOM 640 O O . GLY A 1 83 ? -7.326 10.336 -6.810 1.00 93.62 83 GLY A O 1
ATOM 641 N N . SER A 1 84 ? -8.285 11.951 -8.034 1.00 92.81 84 SER A N 1
ATOM 642 C CA . SER A 1 84 ? -8.607 12.837 -6.913 1.00 92.81 84 SER A CA 1
ATOM 643 C C . SER A 1 84 ? -9.602 12.218 -5.932 1.00 92.81 84 SER A C 1
ATOM 645 O O . SER A 1 84 ? -9.463 12.445 -4.730 1.00 92.81 84 SER A O 1
ATOM 647 N N . ALA A 1 85 ? -10.551 11.395 -6.396 1.00 88.06 85 ALA A N 1
ATOM 648 C CA . ALA A 1 85 ? -11.476 10.683 -5.518 1.00 88.06 85 ALA A CA 1
ATOM 649 C C . ALA A 1 85 ? -10.735 9.710 -4.587 1.00 88.06 85 ALA A C 1
ATOM 651 O O . ALA A 1 85 ? -11.007 9.679 -3.383 1.00 88.06 85 ALA A O 1
ATOM 652 N N . GLY A 1 86 ? -9.761 8.963 -5.115 1.00 88.00 86 GLY A N 1
ATOM 653 C CA . GLY A 1 86 ? -8.896 8.095 -4.318 1.00 88.00 86 GLY A CA 1
ATOM 654 C C . GLY A 1 86 ? -8.080 8.871 -3.295 1.00 88.00 86 GLY A C 1
ATOM 655 O O . GLY A 1 86 ? -8.144 8.570 -2.104 1.00 88.00 86 GLY A O 1
ATOM 656 N N . VAL A 1 87 ? -7.378 9.917 -3.742 1.00 92.94 87 VAL A N 1
ATOM 657 C CA . VAL A 1 87 ? -6.564 10.774 -2.863 1.00 92.94 87 VAL A CA 1
ATOM 658 C C . VAL A 1 87 ? -7.408 11.386 -1.745 1.00 92.94 87 VAL A C 1
ATOM 660 O O . VAL A 1 87 ? -7.013 11.336 -0.579 1.00 92.94 87 VAL A O 1
ATOM 663 N N . LEU A 1 88 ? -8.591 11.913 -2.070 1.00 92.31 88 LEU A N 1
ATOM 664 C CA . LEU A 1 88 ? -9.508 12.492 -1.093 1.00 92.31 88 LEU A CA 1
ATOM 665 C C . LEU A 1 88 ? -10.003 11.440 -0.096 1.00 92.31 88 LEU A C 1
ATOM 667 O O . LEU A 1 88 ? -9.991 11.684 1.109 1.00 92.31 88 LEU A O 1
ATOM 671 N N . THR A 1 89 ? -10.392 10.259 -0.576 1.00 88.88 89 THR A N 1
ATOM 672 C CA . THR A 1 89 ? -10.853 9.163 0.287 1.00 88.88 89 THR A CA 1
ATOM 673 C C . THR A 1 89 ? -9.750 8.712 1.244 1.00 88.88 89 THR A C 1
ATOM 675 O O . THR A 1 89 ? -9.996 8.551 2.440 1.00 88.88 89 THR A O 1
ATOM 678 N N . SER A 1 90 ? -8.513 8.570 0.757 1.00 90.12 90 SER A N 1
ATOM 679 C CA . SER A 1 90 ? -7.355 8.242 1.592 1.00 90.12 90 SER A CA 1
ATOM 680 C C . SER A 1 90 ? -7.053 9.336 2.616 1.00 90.12 90 SER A C 1
ATOM 682 O O . SER A 1 90 ? -6.807 9.024 3.780 1.00 90.12 90 SER A O 1
ATOM 684 N N . ALA A 1 91 ? -7.126 10.611 2.226 1.00 92.69 91 ALA A N 1
ATOM 685 C CA . ALA A 1 91 ? -6.936 11.733 3.141 1.00 92.69 91 ALA A CA 1
ATOM 686 C C . ALA A 1 91 ? -8.001 11.747 4.251 1.00 92.69 91 ALA A C 1
ATOM 688 O O . ALA A 1 91 ? -7.658 11.862 5.427 1.00 92.69 91 ALA A O 1
ATOM 689 N N . ILE A 1 92 ? -9.277 11.551 3.902 1.00 88.12 92 ILE A N 1
ATOM 690 C CA . ILE A 1 92 ? -10.376 11.442 4.871 1.00 88.12 92 ILE A CA 1
ATOM 691 C C . ILE A 1 92 ? -10.138 10.267 5.825 1.00 88.12 92 ILE A C 1
ATOM 693 O O . ILE A 1 92 ? -10.286 10.434 7.033 1.00 88.12 92 ILE A O 1
ATOM 697 N N . ALA A 1 93 ? -9.725 9.102 5.319 1.00 88.06 93 ALA A N 1
ATOM 698 C CA . ALA A 1 93 ? -9.435 7.937 6.152 1.00 88.06 93 ALA A CA 1
ATOM 699 C C . ALA A 1 93 ? -8.287 8.202 7.145 1.00 88.06 93 ALA A C 1
ATOM 701 O O . ALA A 1 93 ? -8.409 7.874 8.325 1.00 88.06 93 ALA A O 1
ATOM 702 N N . ILE A 1 94 ? -7.200 8.845 6.701 1.00 92.19 94 ILE A N 1
ATOM 703 C CA . ILE A 1 94 ? -6.071 9.227 7.566 1.00 92.19 94 ILE A CA 1
ATOM 704 C C . ILE A 1 94 ? -6.528 10.211 8.649 1.00 92.19 94 ILE A C 1
ATOM 706 O O . ILE A 1 94 ? -6.220 10.019 9.826 1.00 92.19 94 ILE A O 1
ATOM 710 N N . LEU A 1 95 ? -7.295 11.239 8.276 1.00 92.81 95 LEU A N 1
ATOM 711 C CA . LEU A 1 95 ? -7.827 12.220 9.224 1.00 92.81 95 LEU A CA 1
ATOM 712 C C . LEU A 1 95 ? -8.802 11.585 10.221 1.00 92.81 95 LEU A C 1
ATOM 714 O O . LEU A 1 95 ? -8.752 11.907 11.406 1.00 92.81 95 LEU A O 1
ATOM 718 N N . ALA A 1 96 ? -9.646 10.651 9.778 1.00 87.81 96 ALA A N 1
ATOM 719 C CA . ALA A 1 96 ? -10.555 9.910 10.647 1.00 87.81 96 ALA A CA 1
ATOM 720 C C . ALA A 1 96 ? -9.791 9.043 11.659 1.00 87.81 96 ALA A C 1
ATOM 722 O O . ALA A 1 96 ? -10.131 9.037 12.842 1.00 87.81 96 ALA A O 1
ATOM 723 N N . LEU A 1 97 ? -8.726 8.359 11.227 1.00 91.75 97 LEU A N 1
ATOM 724 C CA . LEU A 1 97 ? -7.860 7.574 12.112 1.00 91.75 97 LEU A CA 1
ATOM 725 C C . LEU A 1 97 ? -7.119 8.459 13.122 1.00 91.75 97 LEU A C 1
ATOM 727 O O . LEU A 1 97 ? -7.049 8.112 14.301 1.00 91.75 97 LEU A O 1
ATOM 731 N N . LEU A 1 98 ? -6.610 9.616 12.692 1.00 94.00 98 LEU A N 1
ATOM 732 C CA . LEU A 1 98 ? -5.962 10.578 13.584 1.00 94.00 98 LEU A CA 1
ATOM 733 C C . LEU A 1 98 ? -6.958 11.170 14.592 1.00 94.00 98 LEU A C 1
ATOM 735 O O . LEU A 1 98 ? -6.666 11.239 15.785 1.00 94.00 98 LEU A O 1
ATOM 739 N N . GLY A 1 99 ? -8.153 11.544 14.133 1.00 91.56 99 GLY A N 1
ATOM 740 C CA . GLY A 1 99 ? -9.237 12.015 14.991 1.00 91.56 99 GLY A CA 1
ATOM 741 C C . GLY A 1 99 ? -9.648 10.962 16.020 1.00 91.56 99 GLY A C 1
ATOM 742 O O . GLY A 1 99 ? -9.793 11.282 17.200 1.00 91.56 99 GLY A O 1
ATOM 743 N N . LEU A 1 100 ? -9.752 9.694 15.607 1.00 91.81 100 LEU A N 1
ATOM 744 C CA . LEU A 1 100 ? -10.009 8.567 16.502 1.00 91.81 100 LEU A CA 1
ATOM 745 C C . LEU A 1 100 ? -8.903 8.413 17.553 1.00 91.81 100 LEU A C 1
ATOM 747 O O . LEU A 1 100 ? -9.212 8.250 18.732 1.00 91.81 100 LEU A O 1
ATOM 751 N N . PHE A 1 101 ? -7.631 8.491 17.152 1.00 94.44 101 PHE A N 1
ATOM 752 C CA . PHE A 1 101 ? -6.496 8.409 18.073 1.00 94.44 101 PHE A CA 1
ATOM 753 C C . PHE A 1 101 ? -6.543 9.507 19.134 1.00 94.44 101 PHE A C 1
ATOM 755 O O . PHE A 1 101 ? -6.488 9.218 20.329 1.00 94.44 101 PHE A O 1
ATOM 762 N N . ILE A 1 102 ? -6.698 10.760 18.698 1.00 94.62 102 ILE A N 1
ATOM 763 C CA . ILE A 1 102 ? -6.793 11.929 19.577 1.00 94.62 102 ILE A CA 1
ATOM 764 C C . ILE A 1 102 ? -7.959 11.742 20.551 1.00 94.62 102 ILE A C 1
ATOM 766 O O . ILE A 1 102 ? -7.801 11.886 21.762 1.00 94.62 102 ILE A O 1
ATOM 770 N N . ARG A 1 103 ? -9.127 11.350 20.039 1.00 92.25 103 ARG A N 1
ATOM 771 C CA . ARG A 1 103 ? -10.329 11.153 20.848 1.00 92.25 103 ARG A CA 1
ATOM 772 C C . ARG A 1 103 ? -10.171 10.044 21.887 1.00 92.25 103 ARG A C 1
ATOM 774 O O . ARG A 1 103 ? -10.572 10.235 23.034 1.00 92.25 103 ARG A O 1
ATOM 781 N N . LEU A 1 104 ? -9.574 8.913 21.511 1.00 92.81 104 LEU A N 1
ATOM 782 C CA . LEU A 1 104 ? -9.249 7.829 22.441 1.00 92.81 104 LEU A CA 1
ATOM 783 C C . LEU A 1 104 ? -8.268 8.301 23.515 1.00 92.81 104 LEU A C 1
ATOM 785 O O . LEU A 1 104 ? -8.494 8.042 24.695 1.00 92.81 104 LEU A O 1
ATOM 789 N N . HIS A 1 105 ? -7.238 9.054 23.125 1.00 93.69 105 HIS A N 1
ATOM 790 C CA . HIS A 1 105 ? -6.215 9.552 24.040 1.00 93.69 105 HIS A CA 1
ATOM 791 C C . HIS A 1 105 ? -6.787 10.465 25.134 1.00 93.69 105 HIS A C 1
ATOM 793 O O . HIS A 1 105 ? -6.348 10.404 26.283 1.00 93.69 105 HIS A O 1
ATOM 799 N N . PHE A 1 106 ? -7.806 11.262 24.806 1.00 94.12 106 PHE A N 1
ATOM 800 C CA . PHE A 1 106 ? -8.517 12.116 25.763 1.00 94.12 106 PHE A CA 1
ATOM 801 C C . PHE A 1 106 ? -9.684 11.421 26.484 1.00 94.12 106 PHE A C 1
ATOM 803 O O . PHE A 1 106 ? -10.307 12.013 27.367 1.00 94.12 106 PHE A O 1
ATOM 810 N N . CYS A 1 107 ? -9.996 10.165 26.158 1.00 93.62 107 CYS A N 1
ATOM 811 C CA . CYS A 1 107 ? -11.088 9.444 26.795 1.00 93.62 107 CYS A CA 1
ATOM 812 C C . CYS A 1 107 ? -10.665 8.869 28.156 1.00 93.62 107 CYS A C 1
ATOM 814 O O . CYS A 1 107 ? -9.825 7.972 28.242 1.00 93.62 107 CYS A O 1
ATOM 816 N N . ALA A 1 108 ? -11.320 9.312 29.233 1.00 93.62 108 ALA A N 1
ATOM 817 C CA . ALA A 1 108 ? -11.033 8.845 30.592 1.00 93.62 108 ALA A CA 1
ATOM 818 C C . ALA A 1 108 ? -11.240 7.329 30.782 1.00 93.62 108 ALA A C 1
ATOM 820 O O . ALA A 1 108 ? -10.574 6.714 31.614 1.00 93.62 108 ALA A O 1
ATOM 821 N N . SER A 1 109 ? -12.157 6.710 30.025 1.00 93.81 109 SER A N 1
ATOM 822 C CA . SER A 1 109 ? -12.386 5.260 30.102 1.00 93.81 109 SER A CA 1
ATOM 823 C C . SER A 1 109 ? -11.208 4.474 29.517 1.00 93.81 109 SER A C 1
ATOM 825 O O . SER A 1 109 ? -10.764 3.504 30.123 1.00 93.81 109 SER A O 1
ATOM 827 N N . TRP A 1 110 ? -10.654 4.937 28.394 1.00 95.19 110 TRP A N 1
ATOM 828 C CA . TRP A 1 110 ? -9.473 4.354 27.755 1.00 95.19 110 TRP A CA 1
ATOM 829 C C . TRP A 1 110 ? -8.207 4.600 28.585 1.00 95.19 110 TRP A C 1
ATOM 831 O O . TRP A 1 110 ? -7.393 3.698 28.760 1.00 95.19 110 TRP A O 1
ATOM 841 N N . GLN A 1 111 ? -8.071 5.778 29.206 1.00 93.88 111 GLN A N 1
ATOM 842 C CA . GLN A 1 111 ? -6.940 6.097 30.090 1.00 93.88 111 GLN A CA 1
ATOM 843 C C . GLN A 1 111 ? -6.838 5.191 31.335 1.00 93.88 111 GLN A C 1
ATOM 845 O O . GLN A 1 111 ? -5.752 5.046 31.903 1.00 93.88 111 GLN A O 1
ATOM 850 N N . ARG A 1 112 ? -7.936 4.550 31.754 1.00 95.00 112 ARG A N 1
ATOM 851 C CA . ARG A 1 112 ? -7.934 3.580 32.864 1.00 95.00 112 ARG A CA 1
ATOM 852 C C . ARG A 1 112 ? -7.585 2.154 32.428 1.00 95.00 112 ARG A C 1
ATOM 854 O O . ARG A 1 112 ? -7.151 1.372 33.268 1.00 95.00 112 ARG A O 1
ATOM 861 N N . ASP A 1 113 ? -7.731 1.822 31.146 1.00 94.62 113 ASP A N 1
ATOM 862 C CA . ASP A 1 113 ? -7.464 0.486 30.606 1.00 94.62 113 ASP A CA 1
ATOM 863 C C . ASP A 1 113 ? -6.067 0.409 29.968 1.00 94.62 113 ASP A C 1
ATOM 865 O O . ASP A 1 113 ? -5.845 0.795 28.818 1.00 94.62 113 ASP A O 1
ATOM 869 N N . ARG A 1 114 ? -5.095 -0.109 30.729 1.00 94.50 114 ARG A N 1
ATOM 870 C CA . ARG A 1 114 ? -3.707 -0.262 30.263 1.00 94.50 114 ARG A CA 1
ATOM 871 C C . ARG A 1 114 ? -3.567 -1.229 29.090 1.00 94.50 114 ARG A C 1
ATOM 873 O O . ARG A 1 114 ? -2.703 -1.016 28.242 1.00 94.50 114 ARG A O 1
ATOM 880 N N . THR A 1 115 ? -4.392 -2.268 29.028 1.00 94.75 115 THR A N 1
ATOM 881 C CA . THR A 1 115 ? -4.304 -3.287 27.979 1.00 94.75 115 THR A CA 1
ATOM 882 C C . THR A 1 115 ? -4.697 -2.685 26.640 1.00 94.75 115 THR A C 1
ATOM 884 O O . THR A 1 115 ? -3.942 -2.775 25.670 1.00 94.75 115 THR A O 1
ATOM 887 N N . HIS A 1 116 ? -5.838 -1.993 26.597 1.00 93.31 116 HIS A N 1
ATOM 888 C CA . HIS A 1 116 ? -6.278 -1.317 25.382 1.00 93.31 116 HIS A CA 1
ATOM 889 C C . HIS A 1 116 ? -5.329 -0.189 24.970 1.00 93.31 116 HIS A C 1
ATOM 891 O O . HIS A 1 116 ? -5.104 -0.023 23.777 1.00 93.31 116 HIS A O 1
ATOM 897 N N . GLN A 1 117 ? -4.683 0.516 25.906 1.00 95.56 117 GLN A N 1
ATOM 898 C CA . GLN A 1 117 ? -3.646 1.502 25.565 1.00 95.56 117 GLN A CA 1
ATOM 899 C C . GLN A 1 117 ? -2.476 0.894 24.796 1.00 95.56 117 GLN A C 1
ATOM 901 O O . GLN A 1 117 ? -2.117 1.395 23.731 1.00 95.56 117 GLN A O 1
ATOM 906 N N . VAL A 1 118 ? -1.880 -0.178 25.330 1.00 96.38 118 VAL A N 1
ATOM 907 C CA . VAL A 1 118 ? -0.721 -0.833 24.706 1.00 96.38 118 VAL A CA 1
ATOM 908 C C . VAL A 1 118 ? -1.085 -1.339 23.313 1.00 96.38 118 VAL A C 1
ATOM 910 O O . VAL A 1 118 ? -0.341 -1.096 22.365 1.00 96.38 118 VAL A O 1
ATOM 913 N N . ILE A 1 119 ? -2.257 -1.967 23.168 1.00 95.06 119 ILE A N 1
ATOM 914 C CA . ILE A 1 119 ? -2.753 -2.442 21.871 1.00 95.06 119 ILE A CA 1
ATOM 915 C C . ILE A 1 119 ? -2.972 -1.265 20.913 1.00 95.06 119 ILE A C 1
ATOM 917 O O . ILE A 1 119 ? -2.481 -1.302 19.790 1.00 95.06 119 ILE A O 1
ATOM 921 N N . THR A 1 120 ? -3.655 -0.197 21.338 1.00 94.94 120 THR A N 1
ATOM 922 C CA . THR A 1 120 ? -3.892 0.991 20.504 1.00 94.94 120 THR A CA 1
ATOM 923 C C . THR A 1 120 ? -2.579 1.599 20.011 1.00 94.94 120 THR A C 1
ATOM 925 O O . THR A 1 120 ? -2.443 1.836 18.812 1.00 94.94 120 THR A O 1
ATOM 928 N N . TYR A 1 121 ? -1.592 1.805 20.889 1.00 96.44 121 TYR A N 1
ATOM 929 C CA . TYR A 1 121 ? -0.291 2.342 20.481 1.00 96.44 121 TYR A CA 1
ATOM 930 C C . TYR A 1 121 ? 0.472 1.398 19.553 1.00 96.44 121 TYR A C 1
ATOM 932 O O . TYR A 1 121 ? 1.079 1.870 18.596 1.00 96.44 121 TYR A O 1
ATOM 940 N N . ALA A 1 122 ? 0.421 0.085 19.788 1.00 95.44 122 ALA A N 1
ATOM 941 C CA . ALA A 1 122 ? 1.042 -0.891 18.898 1.00 95.44 122 ALA A CA 1
ATOM 942 C C . ALA A 1 122 ? 0.410 -0.864 17.496 1.00 95.44 122 ALA A C 1
ATOM 944 O O . ALA A 1 122 ? 1.130 -0.842 16.499 1.00 95.44 122 ALA A O 1
ATOM 945 N N . LEU A 1 123 ? -0.924 -0.796 17.409 1.00 95.12 123 LEU A N 1
ATOM 946 C CA . LEU A 1 123 ? -1.652 -0.733 16.139 1.00 95.12 123 LEU A CA 1
ATOM 947 C C . LEU A 1 123 ? -1.388 0.585 15.391 1.00 95.12 123 LEU A C 1
ATOM 949 O O . LEU A 1 123 ? -1.072 0.552 14.204 1.00 95.12 123 LEU A O 1
ATOM 953 N N . PHE A 1 124 ? -1.445 1.740 16.066 1.00 96.31 124 PHE A N 1
ATOM 954 C CA . PHE A 1 124 ? -1.107 3.028 15.442 1.00 96.31 124 PHE A CA 1
ATOM 955 C C . PHE A 1 124 ? 0.371 3.125 15.058 1.00 96.31 124 PHE A C 1
ATOM 957 O O . PHE A 1 124 ? 0.686 3.643 13.990 1.00 96.31 124 PHE A O 1
ATOM 964 N N . GLY A 1 125 ? 1.274 2.596 15.887 1.00 95.25 125 GLY A N 1
ATOM 965 C CA . GLY A 1 125 ? 2.697 2.505 15.570 1.00 95.25 125 GLY A CA 1
ATOM 966 C C . GLY A 1 125 ? 2.951 1.646 14.330 1.00 95.25 125 GLY A C 1
ATOM 967 O O . GLY A 1 125 ? 3.710 2.050 13.452 1.00 95.25 125 GLY A O 1
ATOM 968 N N . GLY A 1 126 ? 2.257 0.510 14.213 1.00 93.25 126 GLY A N 1
ATOM 969 C CA . GLY A 1 126 ? 2.281 -0.340 13.021 1.00 93.25 126 GLY A CA 1
ATOM 970 C C . GLY A 1 126 ? 1.756 0.373 11.773 1.00 93.25 126 GLY A C 1
ATOM 971 O O . GLY A 1 126 ? 2.413 0.341 10.734 1.00 93.25 126 GLY A O 1
ATOM 972 N N . LEU A 1 127 ? 0.625 1.081 11.876 1.00 94.69 127 LEU A N 1
ATOM 973 C CA . LEU A 1 127 ? 0.079 1.884 10.773 1.00 94.69 127 LEU A CA 1
ATOM 974 C C . LEU A 1 127 ? 1.016 3.017 10.351 1.00 94.69 127 LEU A C 1
ATOM 976 O O . LEU A 1 127 ? 1.154 3.271 9.159 1.00 94.69 127 LEU A O 1
ATOM 980 N N . LEU A 1 128 ? 1.671 3.686 11.301 1.00 94.94 128 LEU A N 1
ATOM 981 C CA . LEU A 1 128 ? 2.640 4.740 11.006 1.00 94.94 128 LEU A CA 1
ATOM 982 C C . LEU A 1 128 ? 3.868 4.168 10.296 1.00 94.94 128 LEU A C 1
ATOM 984 O O . LEU A 1 128 ? 4.294 4.715 9.280 1.00 94.94 128 LEU A O 1
ATOM 988 N N . ALA A 1 129 ? 4.408 3.050 10.789 1.00 91.06 129 ALA A N 1
ATOM 989 C CA . ALA A 1 129 ? 5.525 2.362 10.150 1.00 91.06 129 ALA A CA 1
ATOM 990 C C . ALA A 1 129 ? 5.173 1.928 8.717 1.00 91.06 129 ALA A C 1
ATOM 992 O O . ALA A 1 129 ? 5.953 2.165 7.794 1.00 91.06 129 ALA A O 1
ATOM 993 N N . TYR A 1 130 ? 3.976 1.367 8.519 1.00 91.94 130 TYR A N 1
ATOM 994 C CA . TYR A 1 130 ? 3.463 1.048 7.190 1.00 91.94 130 TYR A CA 1
ATOM 995 C C . TYR A 1 130 ? 3.306 2.301 6.324 1.00 91.94 130 TYR A C 1
ATOM 997 O O . TYR A 1 130 ? 3.744 2.304 5.181 1.00 91.94 130 TYR A O 1
ATOM 1005 N N . GLY A 1 131 ? 2.740 3.385 6.861 1.00 91.62 131 GLY A N 1
ATOM 1006 C CA . GLY A 1 131 ? 2.558 4.643 6.140 1.00 91.62 131 GLY A CA 1
ATOM 1007 C C . GLY A 1 131 ? 3.876 5.209 5.610 1.00 91.62 131 GLY A C 1
ATOM 1008 O O . GLY A 1 131 ? 3.949 5.598 4.448 1.00 91.62 131 GLY A O 1
ATOM 1009 N N . VAL A 1 132 ? 4.939 5.179 6.420 1.00 90.88 132 VAL A N 1
ATOM 1010 C CA . VAL A 1 132 ? 6.287 5.590 5.992 1.00 90.88 132 VAL A CA 1
ATOM 1011 C C . VAL A 1 132 ? 6.806 4.702 4.858 1.00 90.88 132 VAL A C 1
ATOM 1013 O O . VAL A 1 132 ? 7.329 5.218 3.872 1.00 90.88 132 VAL A O 1
ATOM 1016 N N . GLN A 1 133 ? 6.627 3.383 4.958 1.00 88.31 133 GLN A N 1
ATOM 1017 C CA . GLN A 1 133 ? 7.025 2.447 3.903 1.00 88.31 133 GLN A CA 1
ATOM 1018 C C . GLN A 1 133 ? 6.229 2.678 2.605 1.00 88.31 133 GLN A C 1
ATOM 1020 O O . GLN A 1 133 ? 6.813 2.722 1.519 1.00 88.31 133 GLN A O 1
ATOM 1025 N N . ALA A 1 134 ? 4.917 2.891 2.722 1.00 90.38 134 ALA A N 1
ATOM 1026 C CA . ALA A 1 134 ? 3.968 3.027 1.620 1.00 90.38 134 ALA A CA 1
ATOM 1027 C C . ALA A 1 134 ? 4.205 4.277 0.752 1.00 90.38 134 ALA A C 1
ATOM 1029 O O . ALA A 1 134 ? 3.844 4.297 -0.424 1.00 90.38 134 ALA A O 1
ATOM 1030 N N . ILE A 1 135 ? 4.863 5.316 1.281 1.00 89.38 135 ILE A N 1
ATOM 1031 C CA . ILE A 1 135 ? 5.293 6.477 0.479 1.00 89.38 135 ILE A CA 1
ATOM 1032 C C . ILE A 1 135 ? 6.222 6.031 -0.659 1.00 89.38 135 ILE A C 1
ATOM 1034 O O . ILE A 1 135 ? 6.148 6.543 -1.777 1.00 89.38 135 ILE A O 1
ATOM 1038 N N . THR A 1 136 ? 7.082 5.054 -0.374 1.00 81.81 136 THR A N 1
ATOM 1039 C CA . THR A 1 136 ? 8.161 4.610 -1.264 1.00 81.81 136 THR A CA 1
ATOM 1040 C C . THR A 1 136 ? 7.919 3.258 -1.916 1.00 81.81 136 THR A C 1
ATOM 1042 O O . THR A 1 136 ? 8.757 2.818 -2.696 1.00 81.81 136 THR A O 1
ATOM 1045 N N . ASP A 1 137 ? 6.844 2.565 -1.566 1.00 84.56 137 ASP A N 1
ATOM 1046 C CA . ASP A 1 137 ? 6.539 1.258 -2.132 1.00 84.56 137 ASP A CA 1
ATOM 1047 C C . ASP A 1 137 ? 5.026 1.080 -2.230 1.00 84.56 137 ASP A C 1
ATOM 1049 O O . ASP A 1 137 ? 4.271 1.623 -1.418 1.00 84.56 137 ASP A O 1
ATOM 1053 N N . TYR A 1 138 ? 4.576 0.339 -3.234 1.00 86.00 138 TYR A N 1
ATOM 1054 C CA . TYR A 1 138 ? 3.179 -0.067 -3.334 1.00 86.00 138 TYR A CA 1
ATOM 1055 C C . TYR A 1 138 ? 3.078 -1.520 -2.892 1.00 86.00 138 TYR A C 1
ATOM 1057 O O . TYR A 1 138 ? 3.740 -2.379 -3.456 1.00 86.00 138 TYR A O 1
ATOM 1065 N N . GLN A 1 139 ? 2.302 -1.762 -1.836 1.00 87.31 139 GLN A N 1
ATOM 1066 C CA . GLN A 1 139 ? 2.203 -3.077 -1.192 1.00 87.31 139 GLN A CA 1
ATOM 1067 C C . GLN A 1 139 ? 0.751 -3.527 -0.981 1.00 87.31 139 GLN A C 1
ATOM 1069 O O . GLN A 1 139 ? 0.499 -4.540 -0.327 1.00 87.31 139 GLN A O 1
ATOM 1074 N N . LEU A 1 140 ? -0.224 -2.766 -1.494 1.00 85.12 140 LEU A N 1
ATOM 1075 C CA . LEU A 1 140 ? -1.645 -3.108 -1.363 1.00 85.12 140 LEU A CA 1
ATOM 1076 C C . LEU A 1 140 ? -2.076 -4.228 -2.324 1.00 85.12 140 LEU A C 1
ATOM 1078 O O . LEU A 1 140 ? -3.134 -4.820 -2.121 1.00 85.12 140 LEU A O 1
ATOM 1082 N N . ASP A 1 141 ? -1.248 -4.552 -3.317 1.00 81.25 141 ASP A N 1
ATOM 1083 C CA . ASP A 1 141 ? -1.366 -5.740 -4.170 1.00 81.25 141 ASP A CA 1
ATOM 1084 C C . ASP A 1 141 ? -1.027 -7.044 -3.429 1.00 81.25 141 ASP A C 1
ATOM 1086 O O . ASP A 1 141 ? -1.479 -8.123 -3.817 1.00 81.25 141 ASP A O 1
ATOM 1090 N N . VAL A 1 142 ? -0.294 -6.965 -2.315 1.00 84.44 142 VAL A N 1
ATOM 1091 C CA . VAL A 1 142 ? -0.004 -8.118 -1.463 1.00 84.44 142 VAL A CA 1
ATOM 1092 C C . VAL A 1 142 ? -1.183 -8.375 -0.524 1.00 84.44 142 VAL A C 1
ATOM 1094 O O . VAL A 1 142 ? -1.364 -7.688 0.484 1.00 84.44 142 VAL A O 1
ATOM 1097 N N . PHE A 1 143 ? -1.956 -9.429 -0.808 1.00 79.44 143 PHE A N 1
ATOM 1098 C CA . PHE A 1 143 ? -3.143 -9.824 -0.028 1.00 79.44 143 PHE A CA 1
ATOM 1099 C C . PHE A 1 143 ? -2.905 -9.921 1.486 1.00 79.44 143 PHE A C 1
ATOM 1101 O O . PHE A 1 143 ? -3.781 -9.583 2.280 1.00 79.44 143 PHE A O 1
ATOM 1108 N N . ALA A 1 144 ? -1.724 -10.381 1.906 1.00 81.12 144 ALA A N 1
ATOM 1109 C CA . ALA A 1 144 ? -1.385 -10.483 3.323 1.00 81.12 144 ALA A CA 1
ATOM 1110 C C . ALA A 1 144 ? -1.276 -9.101 3.993 1.00 81.12 144 ALA A C 1
ATOM 1112 O O . ALA A 1 144 ? -1.783 -8.907 5.099 1.00 81.12 144 ALA A O 1
ATOM 1113 N N . ILE A 1 145 ? -0.660 -8.132 3.310 1.00 85.75 145 ILE A N 1
ATOM 1114 C CA . ILE A 1 145 ? -0.477 -6.771 3.821 1.00 85.75 145 ILE A CA 1
ATOM 1115 C C . ILE A 1 145 ? -1.827 -6.058 3.855 1.00 85.75 145 ILE A C 1
ATOM 1117 O O . ILE A 1 145 ? -2.229 -5.571 4.914 1.00 85.75 145 ILE A O 1
ATOM 1121 N N . SER A 1 146 ? -2.577 -6.078 2.751 1.00 86.88 146 SER A N 1
ATOM 1122 C CA . SER A 1 146 ? -3.909 -5.467 2.690 1.00 86.88 146 SER A CA 1
ATOM 1123 C C . SER A 1 146 ? -4.883 -6.088 3.701 1.00 86.88 146 SER A C 1
ATOM 1125 O O . SER A 1 146 ? -5.558 -5.359 4.428 1.00 86.88 146 SER A O 1
ATOM 1127 N N . GLY A 1 147 ? -4.887 -7.416 3.856 1.00 82.25 147 GLY A N 1
ATOM 1128 C CA . GLY A 1 147 ? -5.676 -8.103 4.882 1.00 82.25 147 GLY A CA 1
ATOM 1129 C C . GLY A 1 147 ? -5.296 -7.695 6.310 1.00 82.25 147 GLY A C 1
ATOM 1130 O O . GLY A 1 147 ? -6.171 -7.406 7.129 1.00 82.25 147 GLY A O 1
ATOM 1131 N N . SER A 1 148 ? -3.997 -7.596 6.612 1.00 87.38 148 SER A N 1
ATOM 1132 C CA . SER A 1 148 ? -3.523 -7.170 7.937 1.00 87.38 148 SER A CA 1
ATOM 1133 C C . SER A 1 148 ? -3.906 -5.721 8.274 1.00 87.38 148 SER A C 1
ATOM 1135 O O . SER A 1 148 ? -4.262 -5.426 9.420 1.00 87.38 148 SER A O 1
ATOM 1137 N N . LEU A 1 149 ? -3.920 -4.828 7.277 1.00 89.38 149 LEU A N 1
ATOM 1138 C CA . LEU A 1 149 ? -4.377 -3.445 7.428 1.00 89.38 149 LEU A CA 1
ATOM 1139 C C . LEU A 1 149 ? -5.867 -3.385 7.752 1.00 89.38 149 LEU A C 1
ATOM 1141 O O . LEU A 1 149 ? -6.255 -2.673 8.677 1.00 89.38 149 LEU A O 1
ATOM 1145 N N . VAL A 1 150 ? -6.693 -4.170 7.054 1.00 88.56 150 VAL A N 1
ATOM 1146 C CA . VAL A 1 150 ? -8.136 -4.250 7.328 1.00 88.56 150 VAL A CA 1
ATOM 1147 C C . VAL A 1 150 ? -8.389 -4.719 8.761 1.00 88.56 150 VAL A C 1
ATOM 1149 O O . VAL A 1 150 ? -9.169 -4.093 9.477 1.00 88.56 150 VAL A O 1
ATOM 1152 N N . ILE A 1 151 ? -7.695 -5.767 9.217 1.00 88.00 151 ILE A N 1
ATOM 1153 C CA . ILE A 1 151 ? -7.814 -6.268 10.596 1.00 88.00 151 ILE A CA 1
ATOM 1154 C C . ILE A 1 151 ? -7.370 -5.204 11.608 1.00 88.00 151 ILE A C 1
ATOM 1156 O O . ILE A 1 151 ? -8.034 -5.001 12.627 1.00 88.00 151 ILE A O 1
ATOM 1160 N N . THR A 1 152 ? -6.275 -4.498 11.325 1.00 92.38 152 THR A N 1
ATOM 1161 C CA . THR A 1 152 ? -5.747 -3.425 12.180 1.00 92.38 152 THR A CA 1
ATOM 1162 C C . THR A 1 152 ? -6.750 -2.281 12.319 1.00 92.38 152 THR A C 1
ATOM 1164 O O . THR A 1 152 ? -7.079 -1.878 13.436 1.00 92.38 152 THR A O 1
ATOM 1167 N N . ILE A 1 153 ? -7.302 -1.802 11.201 1.00 90.00 153 ILE A N 1
ATOM 1168 C CA . ILE A 1 153 ? -8.306 -0.730 11.175 1.00 90.00 153 ILE A CA 1
ATOM 1169 C C . ILE A 1 153 ? -9.595 -1.183 11.870 1.00 90.00 153 ILE A C 1
ATOM 1171 O O . ILE A 1 153 ? -10.144 -0.438 12.679 1.00 90.00 153 ILE A O 1
ATOM 1175 N N . ALA A 1 154 ? -10.053 -2.414 11.628 1.00 88.56 154 ALA A N 1
ATOM 1176 C CA . ALA A 1 154 ? -11.232 -2.970 12.291 1.00 88.56 154 ALA A CA 1
ATOM 1177 C C . ALA A 1 154 ? -11.042 -3.085 13.813 1.00 88.56 154 ALA A C 1
ATOM 1179 O O . ALA A 1 154 ? -11.958 -2.784 14.580 1.00 88.56 154 ALA A O 1
ATOM 1180 N N . SER A 1 155 ? -9.845 -3.470 14.260 1.00 91.25 155 SER A N 1
ATOM 1181 C CA . SER A 1 155 ? -9.496 -3.547 15.684 1.00 91.25 155 SER A CA 1
ATOM 1182 C C . SER A 1 155 ? -9.485 -2.162 16.333 1.00 91.25 155 SER A C 1
ATOM 1184 O O . SER A 1 155 ? -10.048 -1.981 17.412 1.00 91.25 155 SER A O 1
ATOM 1186 N N . LEU A 1 156 ? -8.914 -1.161 15.656 1.00 92.06 156 LEU A N 1
ATOM 1187 C CA . LEU A 1 156 ? -8.943 0.231 16.112 1.00 92.06 156 LEU A CA 1
ATOM 1188 C C . LEU A 1 156 ? -10.369 0.783 16.177 1.00 92.06 156 LEU A C 1
ATOM 1190 O O . LEU A 1 156 ? -10.735 1.402 17.175 1.00 92.06 156 LEU A O 1
ATOM 1194 N N . ALA A 1 157 ? -11.188 0.518 15.158 1.00 89.88 157 ALA A N 1
ATOM 1195 C CA . ALA A 1 157 ? -12.593 0.906 15.143 1.00 89.88 157 ALA A CA 1
ATOM 1196 C C . ALA A 1 157 ? -13.363 0.270 16.312 1.00 89.88 157 ALA A C 1
ATOM 1198 O O . ALA A 1 157 ? -14.126 0.959 16.986 1.00 89.88 157 ALA A O 1
ATOM 1199 N N . TYR A 1 158 ? -13.115 -1.010 16.609 1.00 89.25 158 TYR A N 1
ATOM 1200 C CA . TYR A 1 158 ? -13.718 -1.701 17.750 1.00 89.25 158 TYR A CA 1
ATOM 1201 C C . TYR A 1 158 ? -13.323 -1.075 19.096 1.00 89.25 158 TYR A C 1
ATOM 1203 O O . TYR A 1 158 ? -14.196 -0.780 19.911 1.00 89.25 158 TYR A O 1
ATOM 1211 N N . ILE A 1 159 ? -12.032 -0.807 19.325 1.00 91.31 159 ILE A N 1
ATOM 1212 C CA . ILE A 1 159 ? -11.569 -0.125 20.549 1.00 91.31 159 ILE A CA 1
ATOM 1213 C C . ILE A 1 159 ? -12.204 1.271 20.652 1.00 91.31 159 ILE A C 1
ATOM 1215 O O . ILE A 1 159 ? -12.677 1.671 21.719 1.00 91.31 159 ILE A O 1
ATOM 1219 N N . GLY A 1 160 ? -12.275 1.984 19.524 1.00 89.69 160 GLY A N 1
ATOM 1220 C CA . GLY A 1 160 ? -12.989 3.248 19.378 1.00 89.69 160 GLY A CA 1
ATOM 1221 C C . GLY A 1 160 ? -14.422 3.173 19.885 1.00 89.69 160 GLY A C 1
ATOM 1222 O O . GLY A 1 160 ? -14.807 3.961 20.749 1.00 89.69 160 GLY A O 1
ATOM 1223 N N . GLN A 1 161 ? -15.185 2.195 19.399 1.00 88.00 161 GLN A N 1
ATOM 1224 C CA . GLN A 1 161 ? -16.580 1.970 19.784 1.00 88.00 161 GLN A CA 1
ATOM 1225 C C . GLN A 1 161 ? -16.728 1.700 21.284 1.00 88.00 161 GLN A C 1
ATOM 1227 O O . GLN A 1 161 ? -17.550 2.340 21.943 1.00 88.00 161 GLN A O 1
ATOM 1232 N N . VAL A 1 162 ? -15.903 0.805 21.839 1.00 89.31 162 VAL A N 1
ATOM 1233 C CA . VAL A 1 162 ? -15.966 0.405 23.255 1.00 89.31 162 VAL A CA 1
ATOM 1234 C C . VAL A 1 162 ? -15.781 1.602 24.193 1.00 89.31 162 VAL A C 1
ATOM 1236 O O . VAL A 1 162 ? -16.514 1.741 25.172 1.00 89.31 162 VAL A O 1
ATOM 1239 N N . HIS A 1 163 ? -14.831 2.490 23.895 1.00 90.00 163 HIS A N 1
ATOM 1240 C CA . HIS A 1 163 ? -14.492 3.599 24.793 1.00 90.00 163 HIS A CA 1
ATOM 1241 C C . HIS A 1 163 ? -15.250 4.894 24.516 1.00 90.00 163 HIS A C 1
ATOM 1243 O O . HIS A 1 163 ? -15.479 5.679 25.440 1.00 90.00 163 HIS A O 1
ATOM 1249 N N . THR A 1 164 ? -15.646 5.123 23.267 1.00 85.56 164 THR A N 1
ATOM 1250 C CA . THR A 1 164 ? -16.268 6.380 22.836 1.00 85.56 164 THR A CA 1
ATOM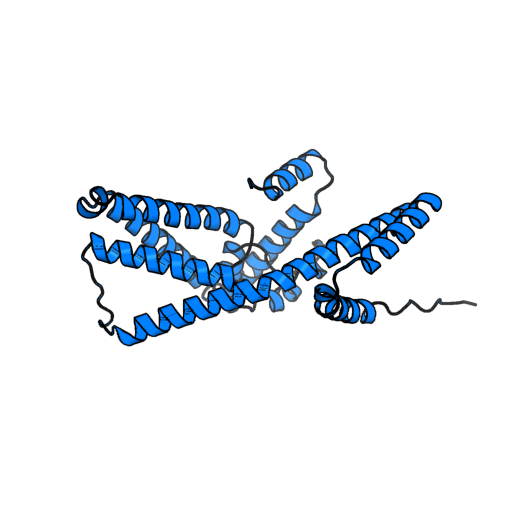 1251 C C . THR A 1 164 ? -17.792 6.339 22.927 1.00 85.56 164 THR A C 1
ATOM 1253 O O . THR A 1 164 ? -18.420 7.391 22.977 1.00 85.56 164 THR A O 1
ATOM 1256 N N . LYS A 1 165 ? -18.395 5.142 22.997 1.00 76.69 165 LYS A N 1
ATOM 1257 C CA . LYS A 1 165 ? -19.851 4.915 23.102 1.00 76.69 165 LYS A CA 1
ATOM 1258 C C . LYS A 1 165 ? -20.697 5.504 21.962 1.00 76.69 165 LYS A C 1
ATOM 1260 O O . LYS A 1 165 ? -21.920 5.450 22.028 1.00 76.69 165 LYS A O 1
ATOM 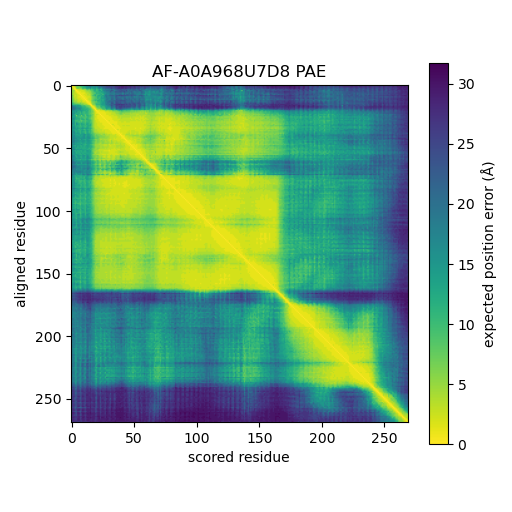1265 N N . GLU A 1 166 ? -20.075 6.021 20.907 1.00 66.62 166 GLU A N 1
ATOM 1266 C CA . GLU A 1 166 ? -20.756 6.400 19.673 1.00 66.62 166 GLU A CA 1
ATOM 1267 C C . GLU A 1 166 ? -20.819 5.186 18.751 1.00 66.62 166 GLU A C 1
ATOM 1269 O O . GLU A 1 166 ? -19.866 4.868 18.038 1.00 66.62 166 GLU A O 1
ATOM 1274 N N . LEU A 1 167 ? -21.943 4.472 18.794 1.00 56.59 167 LEU A N 1
ATOM 1275 C CA . LEU A 1 167 ? -22.259 3.493 17.768 1.00 56.59 167 LEU A CA 1
ATOM 1276 C C . LEU A 1 167 ? -22.963 4.197 16.606 1.00 56.59 167 LEU A C 1
ATOM 1278 O O . LEU A 1 167 ? -24.090 4.662 16.746 1.00 56.59 167 LEU A O 1
ATOM 1282 N N . VAL A 1 168 ? -22.353 4.150 15.424 1.00 53.88 168 VAL A N 1
ATOM 1283 C CA . VAL A 1 168 ? -23.141 3.978 14.201 1.00 53.88 168 VAL A CA 1
ATOM 1284 C C . VAL A 1 168 ? -23.439 2.482 14.124 1.00 53.88 168 VAL A C 1
ATOM 1286 O O . VAL A 1 168 ? -22.622 1.698 13.642 1.00 53.88 168 VAL A O 1
ATOM 1289 N N . THR A 1 169 ? -24.565 2.057 14.699 1.00 51.03 169 THR A N 1
ATOM 1290 C CA . THR A 1 169 ? -25.064 0.682 14.587 1.00 51.03 169 THR A CA 1
ATOM 1291 C C . THR A 1 169 ? -25.492 0.425 13.142 1.00 51.03 169 THR A C 1
ATOM 1293 O O . THR A 1 169 ? -26.656 0.571 12.778 1.00 51.03 169 THR A O 1
ATOM 1296 N N . LEU A 1 170 ? -24.564 -0.016 12.295 1.00 52.47 170 LEU A N 1
ATOM 1297 C CA . LEU A 1 170 ? -24.911 -0.789 11.100 1.00 52.47 170 LEU A CA 1
ATOM 1298 C C . LEU A 1 170 ? -25.384 -2.174 11.563 1.00 52.47 170 LEU A C 1
ATOM 1300 O O . LEU A 1 170 ? -24.620 -3.121 11.477 1.00 52.47 170 LEU A O 1
ATOM 1304 N N . GLY A 1 171 ? -26.597 -2.249 12.128 1.00 51.47 171 GLY A N 1
ATOM 1305 C CA . GLY A 1 171 ? -27.317 -3.469 12.524 1.00 51.47 171 GLY A CA 1
ATOM 1306 C C . GLY A 1 171 ? -26.498 -4.519 13.291 1.00 51.47 171 GLY A C 1
ATOM 1307 O O . GLY A 1 171 ? -25.688 -5.232 12.707 1.00 51.47 171 GLY A O 1
ATOM 1308 N N . ASP A 1 172 ? -26.764 -4.695 14.587 1.00 53.75 172 ASP A N 1
ATOM 1309 C CA . ASP A 1 172 ? -26.159 -5.760 15.401 1.00 53.75 172 ASP A CA 1
ATOM 1310 C C . ASP A 1 172 ? -26.614 -7.158 14.931 1.00 53.75 172 ASP A C 1
ATOM 1312 O O . ASP A 1 172 ? -27.520 -7.778 15.485 1.00 53.75 172 ASP A O 1
ATOM 1316 N N . TYR A 1 173 ? -25.973 -7.677 13.884 1.00 60.25 173 TYR A N 1
ATOM 1317 C CA . TYR A 1 173 ? -26.124 -9.054 13.434 1.00 60.25 173 TYR A CA 1
ATOM 1318 C C . TYR A 1 173 ? -24.867 -9.841 13.849 1.00 60.25 173 TYR A C 1
ATOM 1320 O O . TYR A 1 173 ? -23.834 -9.782 13.175 1.00 60.25 173 TYR A O 1
ATOM 1328 N N . PRO A 1 174 ? -24.910 -10.600 14.962 1.00 59.75 174 PRO A N 1
ATOM 1329 C CA . PRO A 1 174 ? -23.725 -11.249 15.536 1.00 59.75 174 PRO A CA 1
ATOM 1330 C C . PRO A 1 174 ? -23.158 -12.375 14.659 1.00 59.75 174 PRO A C 1
ATOM 1332 O O . PRO A 1 174 ? -21.970 -12.691 14.731 1.00 59.75 174 PRO A O 1
ATOM 1335 N N . GLN A 1 175 ? -23.991 -12.983 13.812 1.00 68.19 175 GLN A N 1
ATOM 1336 C CA . GLN A 1 175 ? -23.590 -14.087 12.944 1.00 68.19 175 GLN A CA 1
ATOM 1337 C C . GLN A 1 175 ? -22.665 -13.651 11.794 1.00 68.19 175 GLN A C 1
ATOM 1339 O O . GLN A 1 175 ? -21.544 -14.163 11.749 1.00 68.19 175 GLN A O 1
ATOM 1344 N N . PRO A 1 176 ? -23.029 -12.705 10.903 1.00 69.38 176 PRO A N 1
ATOM 1345 C CA . PRO A 1 176 ? -22.168 -12.321 9.781 1.00 69.38 176 PRO A CA 1
ATOM 1346 C C . PRO A 1 176 ? -20.806 -11.797 10.240 1.00 69.38 176 PRO A C 1
ATOM 1348 O O . PRO A 1 176 ? -19.797 -12.117 9.623 1.00 69.38 176 PRO A O 1
ATOM 1351 N N . ARG A 1 177 ? -20.741 -11.087 11.374 1.00 63.69 177 ARG A N 1
ATOM 1352 C CA . ARG A 1 177 ? -19.475 -10.608 11.946 1.00 63.69 177 ARG A CA 1
ATOM 1353 C C . ARG A 1 177 ? -18.540 -11.753 12.346 1.00 63.69 177 ARG A C 1
ATOM 1355 O O . ARG A 1 177 ? -17.343 -11.685 12.078 1.00 63.69 177 ARG A O 1
ATOM 1362 N N . ARG A 1 178 ? -19.074 -12.810 12.968 1.00 72.56 178 ARG A N 1
ATOM 1363 C CA . ARG A 1 178 ? -18.288 -13.988 13.363 1.00 72.56 178 ARG A CA 1
ATOM 1364 C C . ARG A 1 178 ? -17.839 -14.797 12.148 1.00 72.56 178 ARG A C 1
ATOM 1366 O O . ARG A 1 178 ? -16.686 -15.209 12.109 1.00 72.56 178 ARG A O 1
ATOM 1373 N N . TRP A 1 179 ? -18.717 -14.984 11.163 1.00 72.19 179 TRP A N 1
ATOM 1374 C CA . TRP A 1 179 ? -18.372 -15.645 9.902 1.00 72.19 179 TRP A CA 1
ATOM 1375 C C . TRP A 1 179 ? -17.266 -14.892 9.167 1.00 72.19 179 TRP A C 1
ATOM 1377 O O . TRP A 1 179 ? -16.252 -15.488 8.833 1.00 72.19 179 TRP A O 1
ATOM 1387 N N . LEU A 1 180 ? -17.404 -13.575 9.014 1.00 69.69 180 LEU A N 1
ATOM 1388 C CA . LEU A 1 180 ? -16.420 -12.741 8.328 1.00 69.69 180 LEU A CA 1
ATOM 1389 C C . LEU A 1 180 ? -15.068 -12.763 9.054 1.00 69.69 180 LEU A C 1
ATOM 1391 O O . LEU A 1 180 ? -14.042 -12.959 8.411 1.00 69.69 180 LEU A O 1
ATOM 1395 N N . ALA A 1 181 ? -15.060 -12.666 10.388 1.00 71.81 181 ALA A N 1
ATOM 1396 C CA . ALA A 1 181 ? -13.833 -12.789 11.174 1.00 71.81 181 ALA A CA 1
ATOM 1397 C C . ALA A 1 181 ? -13.155 -14.157 10.984 1.00 71.81 181 ALA A C 1
ATOM 1399 O O . ALA A 1 181 ? -11.964 -14.207 10.696 1.00 71.81 181 ALA A O 1
ATOM 1400 N N . VAL A 1 182 ? -13.906 -15.260 11.084 1.00 76.31 182 VAL A N 1
ATOM 1401 C CA . VAL A 1 182 ? -13.359 -16.616 10.908 1.00 76.31 182 VAL A CA 1
ATOM 1402 C C . VAL A 1 182 ? -12.850 -16.828 9.484 1.00 76.31 182 VAL A C 1
ATOM 1404 O O . VAL A 1 182 ? -11.746 -17.338 9.313 1.00 76.31 182 VAL A O 1
ATOM 1407 N N . THR A 1 183 ? -13.608 -16.414 8.467 1.00 72.19 183 THR A N 1
ATOM 1408 C CA . THR A 1 183 ? -13.211 -16.539 7.060 1.00 72.19 183 THR A CA 1
ATOM 1409 C C . THR A 1 183 ? -11.949 -15.734 6.772 1.00 72.19 183 THR A C 1
ATOM 1411 O O . THR A 1 183 ? -11.024 -16.273 6.172 1.00 72.19 183 THR A O 1
ATOM 1414 N N . VAL A 1 184 ? -11.868 -14.484 7.243 1.00 72.06 184 VAL A N 1
ATOM 1415 C CA . VAL A 1 184 ? -10.673 -13.646 7.070 1.00 72.06 184 VAL A CA 1
ATOM 1416 C C . VAL A 1 184 ? -9.477 -14.263 7.788 1.00 72.06 184 VAL A C 1
ATOM 1418 O O . VAL A 1 184 ? -8.427 -14.408 7.173 1.00 72.06 184 VAL A O 1
ATOM 1421 N N . THR A 1 185 ? -9.621 -14.698 9.044 1.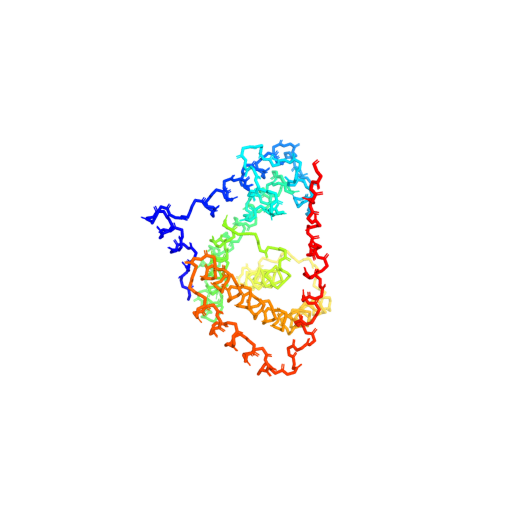00 73.94 185 THR A N 1
ATOM 1422 C CA . THR A 1 185 ? -8.518 -15.339 9.776 1.00 73.94 185 THR A CA 1
ATOM 1423 C C . THR A 1 185 ? -8.051 -16.618 9.086 1.00 73.94 185 THR A C 1
ATOM 1425 O O . THR A 1 185 ? -6.856 -16.768 8.850 1.00 73.94 185 THR A O 1
ATOM 1428 N N . ALA A 1 186 ? -8.968 -17.511 8.706 1.00 77.88 186 ALA A N 1
ATOM 1429 C CA . ALA A 1 186 ? -8.624 -18.759 8.030 1.00 77.88 186 ALA A CA 1
ATOM 1430 C C . ALA A 1 186 ? -7.923 -18.504 6.688 1.00 77.88 186 ALA A C 1
ATOM 1432 O O . ALA A 1 186 ? -6.905 -19.131 6.396 1.00 77.88 186 ALA A O 1
ATOM 1433 N N . PHE A 1 187 ? -8.425 -17.547 5.902 1.00 74.06 187 PHE A N 1
ATOM 1434 C CA . PHE A 1 187 ? -7.827 -17.175 4.624 1.00 74.06 187 PHE A CA 1
ATOM 1435 C C . PHE A 1 187 ? -6.442 -16.543 4.804 1.00 74.06 187 PHE A C 1
ATOM 1437 O O . PHE A 1 187 ? -5.504 -16.927 4.113 1.00 74.06 187 PHE A O 1
ATOM 1444 N N . SER A 1 188 ? -6.271 -15.634 5.770 1.00 68.44 188 SER A N 1
ATOM 1445 C CA . SER A 1 188 ? -4.967 -15.044 6.087 1.00 68.44 188 SER A CA 1
ATOM 1446 C C . SER A 1 188 ? -3.963 -16.096 6.556 1.00 68.44 188 SER A C 1
ATOM 1448 O O . SER A 1 188 ? -2.822 -16.084 6.104 1.00 68.44 188 SER A O 1
ATOM 1450 N N . THR A 1 189 ? -4.365 -17.041 7.413 1.00 74.31 189 THR A N 1
ATOM 1451 C CA . THR A 1 189 ? -3.487 -18.141 7.836 1.00 74.31 189 THR A CA 1
ATOM 1452 C C . THR A 1 189 ? -3.107 -19.031 6.656 1.00 74.31 189 THR A C 1
ATOM 1454 O O . THR A 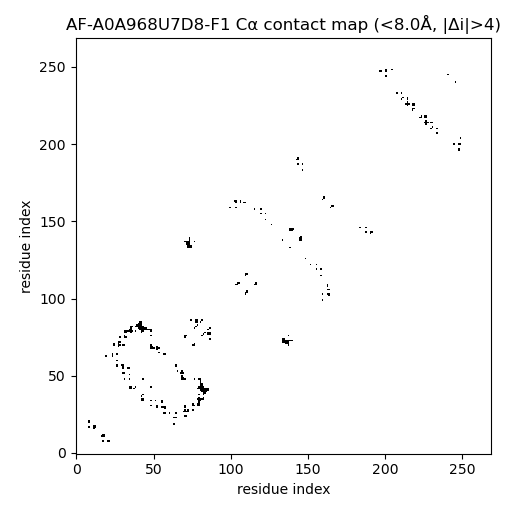1 189 ? -1.930 -19.344 6.499 1.00 74.31 189 THR A O 1
ATOM 1457 N N . ALA A 1 190 ? -4.061 -19.390 5.792 1.00 76.44 190 ALA A N 1
ATOM 1458 C CA . ALA A 1 190 ? -3.782 -20.169 4.588 1.00 76.44 190 ALA A CA 1
ATOM 1459 C C . ALA A 1 190 ? -2.818 -19.434 3.641 1.00 76.44 190 ALA A C 1
ATOM 1461 O O . ALA A 1 190 ? -1.862 -20.037 3.159 1.00 76.44 190 ALA A O 1
ATOM 1462 N N . ALA A 1 191 ? -3.010 -18.128 3.438 1.00 68.00 191 ALA A N 1
ATOM 1463 C CA . ALA A 1 191 ? -2.124 -17.298 2.628 1.00 68.00 191 ALA A CA 1
ATOM 1464 C C . ALA A 1 191 ? -0.704 -17.223 3.213 1.00 68.00 191 ALA A C 1
ATOM 1466 O O . ALA A 1 191 ? 0.263 -17.347 2.468 1.00 68.00 191 ALA A O 1
ATOM 1467 N N . ILE A 1 192 ? -0.560 -17.083 4.537 1.00 73.88 192 ILE A N 1
ATOM 1468 C CA . ILE A 1 192 ? 0.749 -17.099 5.211 1.00 73.88 192 ILE A CA 1
ATOM 1469 C C . ILE A 1 192 ? 1.427 -18.463 5.043 1.00 73.88 192 ILE A C 1
ATOM 1471 O O . ILE A 1 192 ? 2.602 -18.527 4.698 1.00 73.88 192 ILE A O 1
ATOM 1475 N N . VAL A 1 193 ? 0.698 -19.562 5.247 1.00 78.94 193 VAL A N 1
ATOM 1476 C CA . VAL A 1 193 ? 1.244 -20.916 5.061 1.00 78.94 193 VAL A CA 1
ATOM 1477 C C . VAL A 1 193 ? 1.675 -21.139 3.608 1.00 78.94 193 VAL A C 1
ATOM 1479 O O . VAL A 1 193 ? 2.697 -21.776 3.362 1.00 78.94 193 VAL A O 1
ATOM 1482 N N . TRP A 1 194 ? 0.935 -20.577 2.652 1.00 80.31 194 TRP A N 1
ATOM 1483 C CA . TRP A 1 194 ? 1.240 -20.673 1.228 1.00 80.31 194 TRP A CA 1
ATOM 1484 C C . TRP A 1 194 ? 2.420 -19.800 0.784 1.00 80.31 194 TRP A C 1
ATOM 1486 O O . TRP A 1 194 ? 3.194 -20.212 -0.075 1.00 80.31 194 TRP A O 1
ATOM 1496 N N . ILE A 1 195 ? 2.581 -18.595 1.340 1.00 77.88 195 ILE A N 1
ATOM 1497 C CA . ILE A 1 195 ? 3.588 -17.643 0.850 1.00 77.88 195 ILE A CA 1
ATOM 1498 C C . ILE A 1 195 ? 5.013 -18.042 1.241 1.00 77.88 195 ILE A C 1
ATOM 1500 O O . ILE A 1 195 ? 5.941 -17.797 0.482 1.00 77.88 195 ILE A O 1
ATOM 1504 N N . VAL A 1 196 ? 5.188 -18.710 2.385 1.00 77.31 196 VAL A N 1
ATOM 1505 C CA . VAL A 1 196 ? 6.501 -19.138 2.894 1.00 77.31 196 VAL A CA 1
ATOM 1506 C C . VAL A 1 196 ? 7.283 -20.017 1.902 1.00 77.31 196 VAL A C 1
ATOM 1508 O O . VAL A 1 196 ? 8.436 -19.687 1.625 1.00 77.31 196 VAL A O 1
ATOM 1511 N N . PRO A 1 197 ? 6.732 -21.110 1.335 1.00 79.56 197 PRO A N 1
ATOM 1512 C CA . PRO A 1 197 ? 7.474 -21.923 0.368 1.00 79.56 197 PRO A CA 1
ATOM 1513 C C . PRO A 1 197 ? 7.765 -21.174 -0.937 1.00 79.56 197 PRO A C 1
ATOM 1515 O O . PRO A 1 197 ? 8.809 -21.394 -1.547 1.00 79.56 197 PRO A O 1
ATOM 1518 N N . VAL A 1 198 ? 6.864 -20.284 -1.354 1.00 72.62 198 VAL A N 1
ATOM 1519 C CA . VAL A 1 198 ? 7.018 -19.480 -2.569 1.00 72.62 198 VAL A CA 1
ATOM 1520 C C . VAL A 1 198 ? 8.148 -18.457 -2.403 1.00 72.62 198 VAL A C 1
ATOM 1522 O O . VAL A 1 198 ? 9.034 -18.376 -3.253 1.00 72.62 198 VAL A O 1
ATOM 1525 N N . ASP A 1 199 ? 8.171 -17.739 -1.281 1.00 73.88 199 ASP A N 1
ATOM 1526 C CA . ASP A 1 199 ? 9.236 -16.794 -0.936 1.00 73.88 199 ASP A CA 1
ATOM 1527 C C . ASP A 1 199 ? 10.590 -17.501 -0.800 1.00 73.88 199 ASP A C 1
ATOM 1529 O O . ASP A 1 199 ? 11.586 -17.064 -1.376 1.00 73.88 199 ASP A O 1
ATOM 1533 N N . ALA A 1 200 ? 10.615 -18.668 -0.146 1.00 74.62 200 ALA A N 1
ATOM 1534 C CA . ALA A 1 200 ? 11.816 -19.492 -0.063 1.00 74.62 200 ALA A CA 1
ATOM 1535 C C . ALA A 1 200 ? 12.328 -19.889 -1.458 1.00 74.62 200 ALA A C 1
ATOM 1537 O O . ALA A 1 200 ? 13.518 -19.745 -1.744 1.00 74.62 200 ALA A O 1
ATOM 1538 N N . ALA A 1 201 ? 11.444 -20.340 -2.354 1.00 75.25 201 ALA A N 1
ATOM 1539 C CA . ALA A 1 201 ? 11.816 -20.705 -3.719 1.00 75.25 201 ALA A CA 1
ATOM 1540 C C . ALA A 1 201 ? 12.376 -19.510 -4.512 1.00 75.25 201 ALA A C 1
ATOM 1542 O O . ALA A 1 201 ? 13.389 -19.657 -5.206 1.00 75.25 201 ALA A O 1
ATOM 1543 N N . TRP A 1 202 ? 11.774 -18.322 -4.383 1.00 73.75 202 TRP A N 1
ATOM 1544 C CA . TRP A 1 202 ? 12.301 -17.097 -4.993 1.00 73.75 202 TRP A CA 1
ATOM 1545 C C . TRP A 1 202 ? 13.662 -16.707 -4.424 1.00 73.75 202 TRP A C 1
ATOM 1547 O O . TRP A 1 202 ? 14.578 -16.418 -5.195 1.00 73.75 202 TRP A O 1
ATOM 1557 N N . HIS A 1 203 ? 13.828 -16.760 -3.103 1.00 77.50 203 HIS A N 1
ATOM 1558 C CA . HIS A 1 203 ? 15.090 -16.449 -2.441 1.00 77.50 203 HIS A CA 1
ATOM 1559 C C . HIS A 1 203 ? 16.226 -17.366 -2.917 1.00 77.50 203 HIS A C 1
ATOM 1561 O O . HIS A 1 203 ? 17.295 -16.887 -3.301 1.00 77.50 203 HIS A O 1
ATOM 1567 N N . PHE A 1 204 ? 15.984 -18.681 -2.978 1.00 80.38 204 PHE A N 1
ATOM 1568 C CA . PHE A 1 204 ? 16.971 -19.637 -3.486 1.00 80.38 204 PHE A CA 1
ATOM 1569 C C . PHE A 1 204 ? 17.280 -19.432 -4.971 1.00 80.38 204 PHE A C 1
ATOM 1571 O O . PHE A 1 204 ? 18.439 -19.540 -5.375 1.00 80.38 204 PHE A O 1
ATOM 1578 N N . SER A 1 205 ? 16.273 -19.086 -5.776 1.00 79.56 205 SER A N 1
ATOM 1579 C CA . SER A 1 205 ? 16.470 -18.783 -7.198 1.00 79.56 205 SER A CA 1
ATOM 1580 C C . SER A 1 205 ? 17.342 -17.539 -7.388 1.00 79.56 205 SER A C 1
ATOM 1582 O O . SER A 1 205 ? 18.285 -17.574 -8.174 1.00 79.56 205 SER A O 1
ATOM 1584 N N . ALA A 1 206 ? 17.097 -16.470 -6.624 1.00 76.06 206 ALA A N 1
ATOM 1585 C CA . ALA A 1 206 ? 17.883 -15.236 -6.680 1.00 76.06 206 ALA A CA 1
ATOM 1586 C C . ALA A 1 206 ? 19.355 -15.463 -6.299 1.00 76.06 206 ALA A C 1
ATOM 1588 O O . ALA A 1 206 ? 20.253 -15.000 -7.000 1.00 76.06 206 ALA A O 1
ATOM 1589 N N . ILE A 1 207 ? 19.618 -16.239 -5.238 1.00 82.25 207 ILE A N 1
ATOM 1590 C CA . ILE A 1 207 ? 20.986 -16.644 -4.868 1.00 82.25 207 ILE A CA 1
ATOM 1591 C C . ILE A 1 207 ? 21.651 -17.410 -6.019 1.00 82.25 207 ILE A C 1
ATOM 1593 O O . ILE A 1 207 ? 22.832 -17.198 -6.312 1.00 82.25 207 ILE A O 1
ATOM 1597 N N . GLY A 1 208 ? 20.898 -18.292 -6.680 1.00 83.88 208 GLY A N 1
ATOM 1598 C CA . GLY A 1 208 ? 21.394 -19.064 -7.810 1.00 83.88 208 GLY A CA 1
ATOM 1599 C C . GLY A 1 208 ? 21.764 -18.198 -9.012 1.00 83.88 208 GLY A C 1
ATOM 1600 O O . GLY A 1 208 ? 22.859 -18.351 -9.549 1.00 83.88 208 GLY A O 1
ATOM 1601 N N . PHE A 1 209 ? 20.901 -17.255 -9.395 1.00 83.06 209 PHE A N 1
ATOM 1602 C CA . PHE A 1 209 ? 21.175 -16.334 -10.500 1.00 83.06 209 PHE A CA 1
ATOM 1603 C C . PHE A 1 209 ? 22.371 -15.423 -10.222 1.00 83.06 209 PHE A C 1
ATOM 1605 O O . PHE A 1 209 ? 23.229 -15.299 -11.090 1.00 83.06 209 PHE A O 1
ATOM 1612 N N . ASN A 1 210 ? 22.488 -14.871 -9.012 1.00 81.44 210 ASN A N 1
ATOM 1613 C CA . ASN A 1 210 ? 23.643 -14.046 -8.641 1.00 81.44 210 ASN A CA 1
ATOM 1614 C C . ASN A 1 210 ? 24.952 -14.844 -8.719 1.00 81.44 210 ASN A C 1
ATOM 1616 O O . ASN A 1 210 ? 25.938 -14.364 -9.264 1.00 81.44 210 ASN A O 1
ATOM 1620 N N . SER A 1 211 ? 24.937 -16.103 -8.265 1.00 85.25 211 SER A N 1
ATOM 1621 C CA . SER A 1 211 ? 26.110 -16.982 -8.365 1.00 85.25 211 SER A CA 1
ATOM 1622 C C . SER A 1 211 ? 26.516 -17.239 -9.821 1.00 85.25 211 SER A C 1
ATOM 1624 O O . SER A 1 211 ? 27.701 -17.330 -10.124 1.00 85.25 211 SER A O 1
ATOM 1626 N N . LEU A 1 212 ? 25.544 -17.380 -10.730 1.00 86.50 212 LEU A N 1
ATOM 1627 C CA . LEU A 1 212 ? 25.812 -17.559 -12.159 1.00 86.50 212 LEU A CA 1
ATOM 1628 C C . LEU A 1 212 ? 26.339 -16.281 -12.818 1.00 86.50 212 LEU A C 1
ATOM 1630 O O . LEU A 1 212 ? 27.201 -16.380 -13.691 1.00 86.50 212 LEU A O 1
ATOM 1634 N N . ASP A 1 213 ? 25.850 -15.109 -12.411 1.00 84.69 213 ASP A N 1
ATOM 1635 C CA . ASP A 1 213 ? 26.330 -13.825 -12.930 1.00 84.69 213 ASP A CA 1
ATOM 1636 C C . ASP A 1 213 ? 27.779 -13.553 -12.500 1.00 84.69 213 ASP A C 1
ATOM 1638 O O . ASP A 1 213 ? 28.604 -13.206 -13.346 1.00 84.69 213 ASP A O 1
ATOM 1642 N N . ASP A 1 214 ? 28.126 -13.848 -11.240 1.00 82.19 214 ASP A N 1
ATOM 1643 C CA . ASP A 1 214 ? 29.504 -13.780 -10.732 1.00 82.19 214 ASP A CA 1
ATOM 1644 C C . ASP A 1 214 ? 30.443 -14.697 -11.541 1.00 82.19 214 ASP A C 1
ATOM 1646 O O . ASP A 1 214 ? 31.491 -14.265 -12.024 1.00 82.19 214 ASP A O 1
ATOM 1650 N N . ILE A 1 215 ? 30.032 -15.950 -11.791 1.00 88.88 215 ILE A N 1
ATOM 1651 C CA . ILE A 1 215 ? 30.795 -16.898 -12.626 1.00 88.88 215 ILE A CA 1
ATOM 1652 C C . ILE A 1 215 ? 30.969 -16.358 -14.055 1.00 88.88 215 ILE A C 1
ATOM 1654 O O . ILE A 1 215 ? 32.048 -16.467 -14.645 1.00 88.88 215 ILE A O 1
ATOM 1658 N N . ALA A 1 216 ? 29.911 -15.787 -14.637 1.00 86.06 216 ALA A N 1
ATOM 1659 C CA . ALA A 1 216 ? 29.948 -15.223 -15.983 1.00 86.06 216 ALA A CA 1
ATOM 1660 C C . ALA A 1 216 ? 30.809 -13.952 -16.063 1.00 86.06 216 ALA A C 1
ATOM 1662 O O . ALA A 1 216 ? 31.377 -13.658 -17.119 1.00 86.06 216 ALA A O 1
ATOM 1663 N N . TYR A 1 217 ? 30.894 -13.177 -14.984 1.00 88.25 217 TYR A N 1
ATOM 1664 C CA . TYR A 1 217 ? 31.770 -12.017 -14.864 1.00 88.25 217 TYR A CA 1
ATOM 1665 C C . TYR A 1 217 ? 33.243 -12.437 -14.798 1.00 88.25 217 TYR A C 1
ATOM 1667 O O . TYR A 1 217 ? 34.044 -11.959 -15.604 1.00 88.25 217 TYR A O 1
ATOM 1675 N N . ASP A 1 218 ? 33.587 -13.393 -13.933 1.00 88.25 218 ASP A N 1
ATOM 1676 C CA . ASP A 1 218 ? 34.954 -13.913 -13.793 1.00 88.25 218 ASP A CA 1
ATOM 1677 C C . ASP A 1 218 ? 35.466 -14.532 -15.103 1.00 88.25 218 ASP A C 1
ATOM 1679 O O . ASP A 1 218 ? 36.575 -14.232 -15.554 1.00 88.25 218 ASP A O 1
ATOM 1683 N N . ALA A 1 219 ? 34.618 -15.308 -15.789 1.00 88.06 219 ALA A N 1
ATOM 1684 C CA . ALA A 1 219 ? 34.944 -15.879 -17.094 1.00 88.06 219 ALA A CA 1
ATOM 1685 C C . ALA A 1 219 ? 35.195 -14.802 -18.166 1.00 88.06 219 ALA A C 1
ATOM 1687 O O . ALA A 1 219 ? 36.115 -14.941 -18.975 1.00 88.06 219 ALA A O 1
ATOM 1688 N N . ARG A 1 220 ? 34.407 -13.715 -18.171 1.00 90.50 220 ARG A N 1
ATOM 1689 C CA . ARG A 1 220 ? 34.580 -12.587 -19.107 1.00 90.50 220 ARG A CA 1
ATOM 1690 C C . ARG A 1 220 ? 35.855 -11.787 -18.845 1.00 90.50 220 ARG A C 1
ATOM 1692 O O . ARG A 1 220 ? 36.433 -11.268 -19.794 1.00 90.50 220 ARG A O 1
ATOM 1699 N N . ASN A 1 221 ? 36.311 -11.728 -17.596 1.00 93.25 221 ASN A N 1
ATOM 1700 C CA . ASN A 1 221 ? 37.550 -11.046 -17.213 1.00 93.25 221 ASN A CA 1
ATOM 1701 C C . ASN A 1 221 ? 38.805 -11.926 -17.338 1.00 93.25 221 ASN A C 1
ATOM 1703 O O . ASN A 1 221 ? 39.900 -11.475 -17.009 1.00 93.25 221 ASN A O 1
ATOM 1707 N N . GLY A 1 222 ? 38.664 -13.161 -17.830 1.00 91.00 222 GLY A N 1
ATOM 1708 C CA . GLY A 1 222 ? 39.777 -14.082 -18.063 1.00 91.00 222 GLY A CA 1
ATOM 1709 C C . GLY A 1 222 ? 40.211 -14.894 -16.839 1.00 91.00 222 GLY A C 1
ATOM 1710 O O . GLY A 1 222 ? 41.176 -15.649 -16.939 1.00 91.00 222 GLY A O 1
ATOM 1711 N N . ASP A 1 223 ? 39.501 -14.802 -15.711 1.00 92.94 223 ASP A N 1
ATOM 1712 C CA . ASP A 1 223 ? 39.779 -15.579 -14.496 1.00 92.94 223 ASP A CA 1
ATOM 1713 C C . ASP A 1 223 ? 39.060 -16.942 -14.551 1.00 92.94 223 ASP A C 1
ATOM 1715 O O . ASP A 1 223 ? 38.096 -17.232 -13.838 1.00 92.94 223 ASP A O 1
ATOM 1719 N N . LEU A 1 224 ? 39.499 -17.779 -15.498 1.00 91.12 224 LEU A N 1
ATOM 1720 C CA . LEU A 1 224 ? 38.855 -19.059 -15.813 1.00 91.12 224 LEU A CA 1
ATOM 1721 C C . LEU A 1 224 ? 38.912 -20.063 -14.653 1.00 91.12 224 LEU A C 1
ATOM 1723 O O . LEU A 1 224 ? 38.013 -20.894 -14.531 1.00 91.12 224 LEU A O 1
ATOM 1727 N N . GLU A 1 225 ? 39.941 -19.994 -13.805 1.00 92.75 225 GLU A N 1
ATOM 1728 C CA . GLU A 1 225 ? 40.092 -20.884 -12.650 1.00 92.75 225 GLU A CA 1
ATOM 1729 C C . GLU A 1 225 ? 39.025 -20.588 -11.588 1.00 92.75 225 GLU A C 1
ATOM 1731 O O . GLU A 1 225 ? 38.318 -21.504 -11.157 1.00 92.75 225 GLU A O 1
ATOM 1736 N N . LYS A 1 226 ? 38.812 -19.307 -11.246 1.00 89.88 226 LYS A N 1
ATOM 1737 C CA . LYS A 1 226 ? 37.733 -18.907 -10.327 1.00 89.88 226 LYS A CA 1
ATOM 1738 C C . LYS A 1 226 ? 36.350 -19.218 -10.879 1.00 89.88 226 LYS A C 1
ATOM 1740 O O . LYS A 1 226 ? 35.507 -19.739 -10.149 1.00 89.88 226 LYS A O 1
ATOM 1745 N N . ALA A 1 227 ? 36.126 -18.979 -12.172 1.00 88.56 227 ALA A N 1
ATOM 1746 C CA . ALA A 1 227 ? 34.858 -19.314 -12.812 1.00 88.56 227 ALA A CA 1
ATOM 1747 C C . ALA A 1 227 ? 34.563 -20.828 -12.751 1.00 88.56 227 ALA A C 1
ATOM 1749 O O . ALA A 1 227 ? 33.426 -21.240 -12.493 1.00 88.56 227 ALA A O 1
ATOM 1750 N N . GLN A 1 228 ? 35.580 -21.677 -12.948 1.00 92.38 228 GLN A N 1
ATOM 1751 C CA . GLN A 1 228 ? 35.436 -23.131 -12.834 1.00 92.38 228 GLN A CA 1
ATOM 1752 C C . GLN A 1 228 ? 35.152 -23.582 -11.397 1.00 92.38 228 GLN A C 1
ATOM 1754 O O . GLN A 1 228 ? 34.254 -24.409 -11.201 1.00 92.38 228 GLN A O 1
ATOM 1759 N N . ASP A 1 229 ? 35.857 -23.038 -10.401 1.00 93.06 229 ASP A N 1
ATOM 1760 C CA . ASP A 1 229 ? 35.605 -23.346 -8.987 1.00 93.06 229 ASP A CA 1
ATOM 1761 C C . ASP A 1 229 ? 34.190 -22.918 -8.562 1.00 93.06 229 ASP A C 1
ATOM 1763 O O . ASP A 1 229 ? 33.426 -23.716 -8.005 1.00 93.06 229 ASP A O 1
ATOM 1767 N N . GLY A 1 230 ? 33.776 -21.703 -8.939 1.00 88.88 230 GLY A N 1
ATOM 1768 C CA . GLY A 1 230 ? 32.425 -21.192 -8.709 1.00 88.88 230 GLY A CA 1
ATOM 1769 C C . GLY A 1 230 ? 31.347 -22.100 -9.308 1.00 88.88 230 GLY A C 1
ATOM 1770 O O . GLY A 1 230 ? 30.380 -22.459 -8.627 1.00 88.88 230 GLY A O 1
ATOM 1771 N N . LEU A 1 231 ? 31.543 -22.569 -10.545 1.00 91.12 231 LEU A N 1
ATOM 1772 C CA . LEU A 1 231 ? 30.620 -23.498 -11.202 1.00 91.12 231 LEU A CA 1
ATOM 1773 C C . LEU A 1 231 ? 30.550 -24.855 -10.488 1.00 91.12 231 LEU A C 1
ATOM 1775 O O . LEU A 1 231 ? 29.464 -25.432 -10.357 1.00 91.12 231 LEU A O 1
ATOM 1779 N N . GLN A 1 232 ? 31.681 -25.385 -10.015 1.00 92.81 232 GLN A N 1
ATOM 1780 C CA . GLN A 1 232 ? 31.688 -26.631 -9.245 1.00 92.81 232 GLN A CA 1
ATOM 1781 C C . GLN A 1 232 ? 30.978 -26.472 -7.898 1.00 92.81 232 GLN A C 1
ATOM 1783 O O . GLN A 1 232 ? 30.195 -27.346 -7.510 1.00 92.81 232 GLN A O 1
ATOM 1788 N N . LYS A 1 233 ? 31.197 -25.349 -7.208 1.00 89.44 233 LYS A N 1
ATOM 1789 C CA . LYS A 1 233 ? 30.520 -25.012 -5.952 1.00 89.44 233 LYS A CA 1
ATOM 1790 C C . LYS A 1 233 ? 29.009 -24.884 -6.149 1.00 89.44 233 LYS A C 1
ATOM 1792 O O . LYS A 1 233 ? 28.244 -25.480 -5.391 1.00 89.44 233 LYS A O 1
ATOM 1797 N N . PHE A 1 234 ? 28.571 -24.209 -7.211 1.00 87.19 234 PHE A N 1
ATOM 1798 C CA . PHE A 1 234 ? 27.157 -24.101 -7.575 1.00 87.19 234 PHE A CA 1
ATOM 1799 C C . PHE A 1 234 ? 26.520 -25.475 -7.858 1.00 87.19 234 PHE A C 1
ATOM 1801 O O . PHE A 1 234 ? 25.470 -25.807 -7.301 1.00 87.19 234 PHE A O 1
ATOM 1808 N N . LYS A 1 235 ? 27.186 -26.331 -8.649 1.00 86.81 235 LYS A N 1
ATOM 1809 C CA . LYS A 1 235 ? 26.736 -27.714 -8.917 1.00 86.81 235 LYS A CA 1
ATOM 1810 C C . LYS A 1 235 ? 26.655 -28.573 -7.652 1.00 86.81 235 LYS A C 1
ATOM 1812 O O . LYS A 1 235 ? 25.800 -29.450 -7.554 1.00 86.81 235 LYS A O 1
ATOM 1817 N N . ARG A 1 236 ? 27.550 -28.354 -6.686 1.00 87.69 236 ARG A N 1
ATOM 1818 C CA . ARG A 1 236 ? 27.531 -29.064 -5.401 1.00 87.69 236 ARG A CA 1
ATOM 1819 C C . ARG A 1 236 ? 26.342 -28.624 -4.549 1.00 87.69 236 ARG A C 1
ATOM 1821 O O . ARG A 1 236 ? 25.599 -29.480 -4.083 1.00 87.69 236 ARG A O 1
ATOM 1828 N N . ASN A 1 237 ? 26.132 -27.315 -4.417 1.00 83.25 237 ASN A N 1
ATOM 1829 C CA . ASN A 1 237 ? 25.057 -26.742 -3.604 1.00 83.25 237 ASN A CA 1
ATOM 1830 C C . ASN A 1 237 ? 23.661 -27.100 -4.136 1.00 83.25 237 ASN A C 1
ATOM 1832 O O . ASN A 1 237 ? 22.752 -27.379 -3.356 1.00 83.25 237 ASN A O 1
ATOM 1836 N N . THR A 1 238 ? 23.499 -27.155 -5.460 1.00 79.94 238 THR A N 1
ATOM 1837 C CA . THR A 1 238 ? 22.231 -27.550 -6.095 1.00 79.94 238 THR A CA 1
ATOM 1838 C C . THR A 1 238 ? 21.879 -29.019 -5.854 1.00 79.94 238 THR A C 1
ATOM 1840 O O . THR A 1 238 ? 20.709 -29.339 -5.678 1.00 79.94 238 THR A O 1
ATOM 1843 N N . ARG A 1 239 ? 22.873 -29.913 -5.753 1.00 78.69 239 ARG A N 1
ATOM 1844 C CA . ARG A 1 239 ? 22.656 -31.337 -5.423 1.00 78.69 239 ARG A CA 1
ATOM 1845 C C . ARG A 1 239 ? 22.286 -31.587 -3.962 1.00 78.69 239 ARG A C 1
ATOM 1847 O O . ARG A 1 239 ? 21.731 -32.636 -3.656 1.00 78.69 239 ARG A O 1
ATOM 1854 N N . THR A 1 240 ? 22.622 -30.664 -3.065 1.00 74.38 240 THR A N 1
ATOM 1855 C CA . THR A 1 240 ? 22.340 -30.782 -1.625 1.00 74.38 240 THR A CA 1
ATOM 1856 C C . THR A 1 240 ? 21.013 -30.147 -1.204 1.00 74.38 240 THR A C 1
ATOM 1858 O O . THR A 1 240 ? 20.675 -30.197 -0.023 1.00 74.38 240 THR A O 1
ATOM 1861 N N . LEU A 1 241 ? 20.256 -29.545 -2.130 1.00 68.50 241 LEU A N 1
ATOM 1862 C CA . LEU A 1 241 ? 18.959 -28.952 -1.808 1.00 68.50 241 LEU A CA 1
ATOM 1863 C C . LEU A 1 241 ? 17.945 -30.048 -1.410 1.00 68.50 241 LEU A C 1
ATOM 1865 O O . LEU A 1 241 ? 17.833 -31.060 -2.105 1.00 68.50 241 LEU A O 1
ATOM 1869 N N . PRO A 1 242 ? 17.198 -29.881 -0.300 1.00 61.19 242 PRO A N 1
ATOM 1870 C CA . PRO A 1 242 ? 16.194 -30.853 0.127 1.00 61.19 242 PRO A CA 1
ATOM 1871 C C . PRO A 1 242 ? 15.120 -31.048 -0.952 1.00 61.19 242 PRO A C 1
ATOM 1873 O O . PRO A 1 242 ? 14.622 -30.065 -1.501 1.00 61.19 242 PRO A O 1
ATOM 1876 N N . ARG A 1 243 ? 14.682 -32.295 -1.187 1.00 56.53 243 ARG A N 1
ATOM 1877 C CA . ARG A 1 243 ? 13.637 -32.658 -2.178 1.00 56.53 243 ARG A CA 1
ATOM 1878 C C . ARG A 1 243 ? 12.333 -31.849 -2.065 1.00 56.53 243 ARG A C 1
ATOM 1880 O O . ARG A 1 243 ? 11.607 -31.720 -3.041 1.00 56.53 243 ARG A O 1
ATOM 1887 N N . ALA A 1 244 ? 12.043 -31.250 -0.908 1.00 48.44 244 ALA A N 1
ATOM 1888 C CA . ALA A 1 244 ? 10.902 -30.348 -0.730 1.00 48.44 244 ALA A CA 1
ATOM 1889 C C . ALA A 1 244 ? 10.985 -29.061 -1.589 1.00 48.44 244 ALA A C 1
ATOM 1891 O O . ALA A 1 244 ? 9.951 -28.484 -1.907 1.00 48.44 244 ALA A O 1
ATOM 1892 N N . CYS A 1 245 ? 12.184 -28.630 -2.002 1.00 50.31 245 CYS A N 1
ATOM 1893 C CA . CYS A 1 245 ? 12.385 -27.507 -2.928 1.00 50.31 245 CYS A CA 1
ATOM 1894 C C . CYS A 1 245 ? 12.309 -27.906 -4.413 1.00 50.31 245 CYS A C 1
ATOM 1896 O O . CYS A 1 245 ? 12.113 -27.026 -5.249 1.00 50.31 245 CYS A O 1
ATOM 1898 N N . GLU A 1 246 ? 12.437 -29.193 -4.768 1.00 48.91 246 GLU A N 1
ATOM 1899 C CA . GLU A 1 246 ? 12.469 -29.623 -6.178 1.00 48.91 246 GLU A CA 1
ATOM 1900 C C . GLU A 1 246 ? 11.173 -29.266 -6.918 1.00 48.91 246 GLU A C 1
ATOM 1902 O O . GLU A 1 246 ? 11.238 -28.812 -8.057 1.00 48.91 246 GLU A O 1
ATOM 1907 N N . LEU A 1 247 ? 10.006 -29.366 -6.270 1.00 48.78 247 LEU A N 1
ATOM 1908 C CA . LEU A 1 247 ? 8.728 -29.025 -6.909 1.00 48.78 247 LEU A CA 1
ATOM 1909 C C . LEU A 1 247 ? 8.560 -27.522 -7.189 1.00 48.78 247 LEU A C 1
ATOM 1911 O O . LEU A 1 247 ? 7.980 -27.163 -8.209 1.00 48.78 247 LEU A O 1
ATOM 1915 N N . GLY A 1 248 ? 9.068 -26.643 -6.318 1.00 47.84 248 GLY A N 1
ATOM 1916 C CA . GLY A 1 248 ? 8.965 -25.189 -6.504 1.00 47.84 248 GLY A CA 1
ATOM 1917 C C . GLY A 1 248 ? 10.009 -24.630 -7.475 1.00 47.84 248 GLY A C 1
ATOM 1918 O O . GLY A 1 248 ? 9.712 -23.746 -8.274 1.00 47.84 248 GLY A O 1
ATOM 1919 N N . VAL A 1 249 ? 11.229 -25.173 -7.443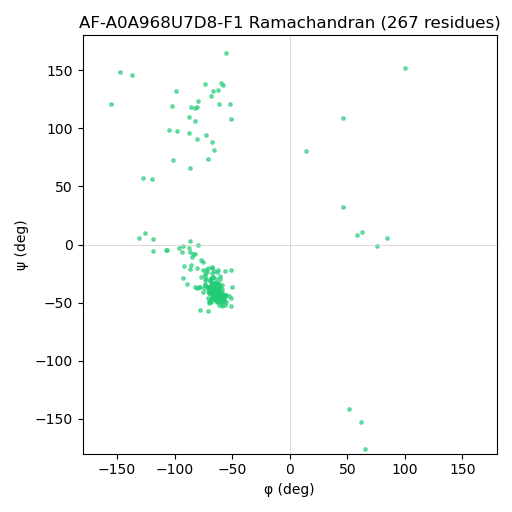 1.00 48.69 249 VAL A N 1
ATOM 1920 C CA . VAL A 1 249 ? 12.351 -24.695 -8.267 1.00 48.69 249 VAL A CA 1
ATOM 1921 C C . VAL A 1 249 ? 12.251 -25.194 -9.714 1.00 48.69 249 VAL A C 1
ATOM 1923 O O . VAL A 1 249 ? 12.542 -24.430 -10.635 1.00 48.69 249 VAL A O 1
ATOM 1926 N N . LEU A 1 250 ? 11.785 -26.428 -9.951 1.00 45.22 250 LEU A N 1
ATOM 1927 C CA . LEU A 1 250 ? 11.620 -26.954 -11.316 1.00 45.22 250 LEU A CA 1
ATOM 1928 C C . LEU A 1 250 ? 10.567 -26.177 -12.121 1.00 45.22 250 LEU A C 1
ATOM 1930 O O . LEU A 1 250 ? 10.769 -25.948 -13.311 1.00 45.22 250 LEU A O 1
ATOM 1934 N N . LEU A 1 251 ? 9.494 -25.708 -11.477 1.00 44.31 251 LEU A N 1
ATOM 1935 C CA . LEU A 1 251 ? 8.459 -24.892 -12.123 1.00 44.31 251 LEU A CA 1
ATOM 1936 C C . LEU A 1 251 ? 8.981 -23.505 -12.542 1.00 44.31 251 LEU A C 1
ATOM 1938 O O . LEU A 1 251 ? 8.711 -23.073 -13.660 1.00 44.31 251 LEU A O 1
ATOM 1942 N N . SER A 1 252 ? 9.793 -22.843 -11.711 1.00 42.66 252 SER A N 1
ATOM 1943 C CA . SER A 1 252 ? 10.377 -21.530 -12.044 1.00 42.66 252 SER A CA 1
ATOM 1944 C C . SER A 1 252 ? 11.506 -21.604 -13.082 1.00 42.66 252 SER A C 1
ATOM 1946 O O . SER A 1 252 ? 11.624 -20.718 -13.928 1.00 42.66 252 SER A O 1
ATOM 1948 N N . ILE A 1 253 ? 12.326 -22.662 -13.066 1.00 47.97 253 ILE A N 1
ATOM 1949 C CA . ILE A 1 253 ? 13.420 -22.843 -14.038 1.00 47.97 253 ILE A CA 1
ATOM 1950 C C . ILE A 1 253 ? 12.877 -23.184 -15.431 1.00 47.97 253 ILE A C 1
ATOM 1952 O O . ILE A 1 253 ? 13.419 -22.704 -16.429 1.00 47.97 253 ILE A O 1
ATOM 1956 N N . SER A 1 254 ? 11.792 -23.963 -15.515 1.00 38.69 254 SER A N 1
ATOM 1957 C CA . SER A 1 254 ? 11.218 -24.342 -16.809 1.00 38.69 254 SER A CA 1
ATOM 1958 C C . SER A 1 254 ? 10.642 -23.142 -17.571 1.00 38.69 254 SER A C 1
ATOM 1960 O O . SER A 1 254 ? 10.789 -23.080 -18.787 1.00 38.69 254 SER A O 1
ATOM 1962 N N . VAL A 1 255 ? 10.075 -22.157 -16.865 1.00 46.31 255 VAL A N 1
ATOM 1963 C CA . VAL A 1 255 ? 9.569 -20.904 -17.461 1.00 46.31 255 VAL A CA 1
ATOM 1964 C C . VAL A 1 255 ? 10.709 -19.962 -17.883 1.00 46.31 255 VAL A C 1
ATOM 1966 O O . VAL A 1 255 ? 10.606 -19.277 -18.898 1.00 46.31 255 VAL A O 1
ATOM 1969 N N . GLY A 1 256 ? 11.831 -19.942 -17.154 1.00 35.41 256 GLY A N 1
ATOM 1970 C CA . GLY A 1 256 ? 12.996 -19.115 -17.503 1.00 35.41 256 GLY A CA 1
ATOM 1971 C C . GLY A 1 256 ? 13.753 -19.592 -18.750 1.00 35.41 256 GLY A C 1
ATOM 1972 O O . GLY A 1 256 ? 14.217 -18.771 -19.543 1.00 35.41 256 GLY A O 1
ATOM 1973 N N . LEU A 1 257 ? 13.860 -20.908 -18.956 1.00 39.31 257 LEU A N 1
ATOM 1974 C CA . LEU A 1 257 ? 14.633 -21.499 -20.058 1.00 39.31 257 LEU A CA 1
ATOM 1975 C C . LEU A 1 257 ? 13.975 -21.363 -21.439 1.00 39.31 257 LEU A C 1
ATOM 1977 O O . LEU A 1 257 ? 14.696 -21.308 -22.434 1.00 39.31 257 LEU A O 1
ATOM 1981 N N . GLU A 1 258 ? 12.649 -21.236 -21.531 1.00 38.06 258 GLU A N 1
ATOM 1982 C CA . GLU A 1 258 ? 11.970 -21.027 -22.824 1.00 38.06 258 GLU A CA 1
ATOM 1983 C C . GLU A 1 258 ? 12.280 -19.656 -23.458 1.00 38.06 258 GLU A C 1
ATOM 1985 O O . GLU A 1 258 ? 12.178 -19.500 -24.674 1.00 38.06 258 GLU A O 1
ATOM 1990 N N . SER A 1 259 ? 12.746 -18.679 -22.668 1.00 36.75 259 SER A N 1
ATOM 1991 C CA . SER A 1 259 ? 13.168 -17.355 -23.157 1.00 36.75 259 SER A CA 1
ATOM 1992 C C . SER A 1 259 ? 14.602 -17.304 -23.715 1.00 36.75 259 SER A C 1
ATOM 1994 O O . SER A 1 259 ? 14.993 -16.308 -24.325 1.00 36.75 259 SER A O 1
ATOM 1996 N N . TRP A 1 260 ? 15.384 -18.379 -23.562 1.00 31.53 260 TRP A N 1
ATOM 1997 C CA . TRP A 1 260 ? 16.756 -18.496 -24.067 1.00 31.53 260 TRP A CA 1
ATOM 1998 C C . TRP A 1 260 ? 16.793 -19.327 -25.361 1.00 31.53 260 TRP A C 1
ATOM 2000 O O . TRP A 1 260 ? 17.263 -20.463 -25.396 1.00 31.53 260 TRP A O 1
ATOM 2010 N N . GLN A 1 261 ? 16.311 -18.753 -26.465 1.00 34.75 261 GLN A N 1
ATOM 20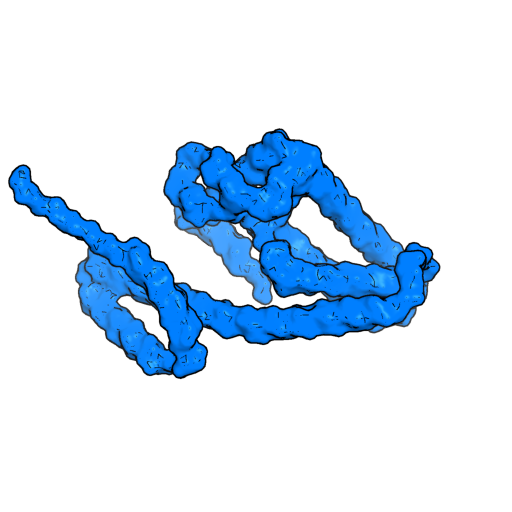11 C CA . GLN A 1 261 ? 16.644 -19.253 -27.805 1.00 34.75 261 GLN A CA 1
ATOM 2012 C C . GLN A 1 261 ? 18.042 -18.730 -28.191 1.00 34.75 261 GLN A C 1
ATOM 2014 O O . GLN A 1 261 ? 18.254 -17.515 -28.187 1.00 34.75 261 GLN A O 1
ATOM 2019 N N . PRO A 1 262 ? 19.017 -19.592 -28.533 1.00 36.00 262 PRO A N 1
ATOM 2020 C CA . PRO A 1 262 ? 20.336 -19.137 -28.947 1.00 36.00 262 PRO A CA 1
ATOM 2021 C C . PRO A 1 262 ? 20.251 -18.425 -30.302 1.00 36.00 262 PRO A C 1
ATOM 2023 O O . PRO A 1 262 ? 19.737 -18.969 -31.282 1.00 36.00 262 PRO A O 1
ATOM 2026 N N . ILE A 1 263 ? 20.801 -17.209 -30.354 1.00 36.62 263 ILE A N 1
ATOM 2027 C CA . ILE A 1 263 ? 21.074 -16.454 -31.580 1.00 36.62 263 ILE A CA 1
ATOM 2028 C C . ILE A 1 263 ? 21.853 -17.373 -32.530 1.00 36.62 263 ILE A C 1
ATOM 2030 O O . ILE A 1 263 ? 23.023 -17.682 -32.296 1.00 36.62 263 ILE A O 1
ATOM 2034 N N . LYS A 1 264 ? 21.199 -17.838 -33.601 1.00 36.47 264 LYS A N 1
ATOM 2035 C CA . LYS A 1 264 ? 21.871 -18.537 -34.699 1.00 36.47 264 LYS A CA 1
ATOM 2036 C C . LYS A 1 264 ? 22.880 -17.580 -35.322 1.00 36.47 264 LYS A C 1
ATOM 2038 O O . LYS A 1 264 ? 22.524 -16.501 -35.790 1.00 36.47 264 LYS A O 1
ATOM 2043 N N . ALA A 1 265 ? 24.138 -18.004 -35.306 1.00 38.06 265 ALA A N 1
ATOM 2044 C CA . ALA A 1 265 ? 25.252 -17.327 -35.939 1.00 38.06 265 ALA A CA 1
ATOM 2045 C C . ALA A 1 265 ? 24.938 -17.021 -37.412 1.00 38.06 265 ALA A C 1
ATOM 2047 O O . ALA A 1 265 ? 24.690 -17.923 -38.212 1.00 38.06 265 ALA A O 1
ATOM 2048 N N . ILE A 1 266 ? 24.980 -15.736 -37.761 1.00 36.81 266 ILE A N 1
ATOM 2049 C CA . ILE A 1 266 ? 25.080 -15.268 -39.141 1.00 36.81 266 ILE A CA 1
ATOM 2050 C C . ILE A 1 266 ? 26.518 -15.556 -39.583 1.00 36.81 266 ILE A C 1
ATOM 2052 O O . ILE A 1 266 ? 27.436 -14.781 -39.314 1.00 36.81 266 ILE A O 1
ATOM 2056 N N . SER A 1 267 ? 26.727 -16.702 -40.228 1.00 43.12 267 SER A N 1
ATOM 2057 C CA . SER A 1 267 ? 27.897 -16.929 -41.069 1.00 43.12 267 SER A CA 1
ATOM 2058 C C . SER A 1 267 ? 27.627 -16.317 -42.443 1.00 43.12 267 SER A C 1
ATOM 2060 O O . SER A 1 267 ? 26.692 -16.716 -43.137 1.00 43.12 267 SER A O 1
ATOM 2062 N N . ARG A 1 268 ? 28.456 -15.331 -42.783 1.00 38.81 268 ARG A N 1
ATOM 2063 C CA . ARG A 1 268 ? 28.590 -14.670 -44.087 1.00 38.81 268 ARG A CA 1
ATOM 2064 C C . ARG A 1 268 ? 28.864 -15.660 -45.236 1.00 38.81 268 ARG A C 1
ATOM 2066 O O . ARG A 1 268 ? 29.240 -16.805 -44.973 1.00 38.81 268 ARG A O 1
ATOM 2073 N N . PRO A 1 269 ? 28.701 -15.225 -46.493 1.00 51.56 269 PRO A N 1
ATOM 2074 C CA . PRO A 1 269 ? 29.805 -14.528 -47.179 1.00 51.56 269 PRO A CA 1
ATOM 2075 C C . PRO A 1 269 ? 29.597 -13.016 -47.356 1.00 51.56 269 PRO A C 1
ATOM 2077 O O . PRO A 1 269 ? 28.456 -12.595 -47.637 1.00 51.56 269 PRO A O 1
#

pLDDT: mean 78.03, std 17.24, range [31.53, 96.44]